Protein AF-A0A537DX62-F1 (afdb_monomer)

Structure (mmCIF, N/CA/C/O backbone):
data_AF-A0A537DX62-F1
#
_entry.id   AF-A0A537DX62-F1
#
loop_
_atom_site.group_PDB
_atom_site.id
_atom_site.type_symbol
_atom_site.label_atom_id
_atom_site.label_alt_id
_atom_site.label_comp_id
_atom_site.label_asym_id
_atom_site.label_entity_id
_atom_site.label_seq_id
_atom_site.pdbx_PDB_ins_code
_atom_site.Cartn_x
_atom_site.Cartn_y
_atom_site.Cartn_z
_atom_site.occupancy
_atom_site.B_iso_or_equiv
_atom_site.auth_seq_id
_atom_site.auth_comp_id
_atom_site.auth_asym_id
_atom_site.auth_atom_id
_atom_site.pdbx_PDB_model_num
ATOM 1 N N . MET A 1 1 ? 19.780 -8.712 25.565 1.00 31.81 1 MET A N 1
ATOM 2 C CA . MET A 1 1 ? 18.522 -9.246 26.127 1.00 31.81 1 MET A CA 1
ATOM 3 C C . MET A 1 1 ? 17.484 -9.242 25.017 1.00 31.81 1 MET A C 1
ATOM 5 O O . MET A 1 1 ? 17.128 -8.169 24.555 1.00 31.81 1 MET A O 1
ATOM 9 N N . LYS A 1 2 ? 17.093 -10.416 24.507 1.00 35.50 2 LYS A N 1
ATOM 10 C CA . LYS A 1 2 ? 15.949 -10.546 23.596 1.00 35.50 2 LYS A CA 1
ATOM 11 C C . LYS A 1 2 ? 14.706 -10.541 24.482 1.00 35.50 2 LYS A C 1
ATOM 13 O O . LYS A 1 2 ? 14.479 -11.521 25.181 1.00 35.50 2 LYS A O 1
ATOM 18 N N . GLY A 1 3 ? 14.001 -9.415 24.538 1.00 30.72 3 GLY A N 1
ATOM 19 C CA . GLY A 1 3 ? 12.690 -9.361 25.176 1.00 30.72 3 GLY A CA 1
ATOM 20 C C . GLY A 1 3 ? 11.732 -10.220 24.362 1.00 30.72 3 GLY A C 1
ATOM 21 O O . GLY A 1 3 ? 11.593 -10.003 23.159 1.00 30.72 3 GLY A O 1
ATOM 22 N N . SER A 1 4 ? 11.156 -11.232 25.001 1.00 34.44 4 SER A N 1
ATOM 23 C CA . SER A 1 4 ? 10.001 -11.962 24.502 1.00 34.44 4 SER A CA 1
ATOM 24 C C . SER A 1 4 ? 8.883 -10.955 24.256 1.00 34.44 4 SER A C 1
ATOM 26 O O . SER A 1 4 ? 8.426 -10.295 25.185 1.00 34.44 4 SER A O 1
ATOM 28 N N . VAL A 1 5 ? 8.497 -10.781 22.994 1.00 44.12 5 VAL A N 1
ATOM 29 C CA . VAL A 1 5 ? 7.237 -10.117 22.673 1.00 44.12 5 VAL A CA 1
ATOM 30 C C . VAL A 1 5 ? 6.170 -11.115 23.092 1.00 44.12 5 VAL A C 1
ATOM 32 O O . VAL A 1 5 ? 6.048 -12.163 22.462 1.00 44.12 5 VAL A O 1
ATOM 35 N N . ASP A 1 6 ? 5.493 -10.846 24.205 1.00 44.38 6 ASP A N 1
ATOM 36 C CA . ASP A 1 6 ? 4.335 -11.630 24.615 1.00 44.38 6 ASP A CA 1
ATOM 37 C C . ASP A 1 6 ? 3.318 -11.568 23.472 1.00 44.38 6 ASP A C 1
ATOM 39 O O . ASP A 1 6 ? 2.805 -10.503 23.121 1.00 44.38 6 ASP A O 1
ATOM 43 N N . GLU A 1 7 ? 3.101 -12.709 22.825 1.00 49.78 7 GLU A N 1
ATOM 44 C CA . GLU A 1 7 ? 2.170 -12.859 21.716 1.00 49.78 7 GLU A CA 1
ATOM 45 C C . GLU A 1 7 ? 0.750 -12.806 22.290 1.00 49.78 7 GLU A C 1
ATOM 47 O O . GLU A 1 7 ? 0.149 -13.814 22.655 1.00 49.78 7 GLU A O 1
ATOM 52 N N . VAL A 1 8 ? 0.232 -11.591 22.472 1.00 60.91 8 VAL A N 1
ATOM 53 C CA . VAL A 1 8 ? -1.146 -11.381 22.916 1.00 60.91 8 VAL A CA 1
ATOM 54 C C . VAL A 1 8 ? -2.073 -11.790 21.773 1.00 60.91 8 VAL A C 1
ATOM 56 O O . VAL A 1 8 ? -2.203 -11.083 20.774 1.00 60.91 8 VAL A O 1
ATOM 59 N N . SER A 1 9 ? -2.715 -12.950 21.911 1.00 79.19 9 SER A N 1
ATOM 60 C CA . SER A 1 9 ? -3.693 -13.444 20.944 1.00 79.19 9 SER A CA 1
ATOM 61 C C . SER A 1 9 ? -5.030 -12.719 21.106 1.00 79.19 9 SER A C 1
ATOM 63 O O . SER A 1 9 ? -5.623 -12.749 22.187 1.00 79.19 9 SER A O 1
ATOM 65 N N . LEU A 1 10 ? -5.533 -12.118 20.029 1.00 86.75 10 LEU A N 1
ATOM 66 C CA . LEU A 1 10 ? -6.871 -11.523 19.994 1.00 86.75 10 LEU A CA 1
ATOM 67 C C . LEU A 1 10 ? -7.954 -12.603 20.109 1.00 86.75 10 LEU A C 1
ATOM 69 O O . LEU A 1 10 ? -7.871 -13.663 19.486 1.00 86.75 10 LEU A O 1
ATOM 73 N N . THR A 1 11 ? -9.010 -12.318 20.866 1.00 91.69 11 THR A N 1
ATOM 74 C CA . THR A 1 11 ? -10.194 -13.178 20.943 1.00 91.69 11 THR A CA 1
ATOM 75 C C . THR A 1 11 ? -10.991 -13.130 19.638 1.00 91.69 11 THR A C 1
ATOM 77 O O . THR A 1 11 ? -10.988 -12.135 18.913 1.00 91.69 11 THR A O 1
ATOM 80 N N . GLU A 1 12 ? -11.792 -14.160 19.354 1.00 90.88 12 GLU A N 1
ATOM 81 C CA . GLU A 1 12 ? -12.666 -14.150 18.170 1.00 90.88 12 GLU A CA 1
ATOM 82 C C . GLU A 1 12 ? -13.635 -12.958 18.133 1.00 90.88 12 GLU A C 1
ATOM 84 O O . GLU A 1 12 ? -14.036 -12.498 17.066 1.00 90.88 12 GLU A O 1
ATOM 89 N N . LYS A 1 13 ? -14.080 -12.474 19.302 1.00 91.19 13 LYS A N 1
ATOM 90 C CA . LYS A 1 13 ? -14.972 -11.308 19.381 1.00 91.19 13 LYS A CA 1
ATOM 91 C C . LYS A 1 13 ? -14.250 -10.036 18.943 1.00 91.19 13 LYS A C 1
ATOM 93 O O . LYS A 1 13 ? -14.855 -9.220 18.255 1.00 91.19 13 LYS A O 1
ATOM 98 N N . GLU A 1 14 ? -12.982 -9.894 19.309 1.00 92.38 14 GLU A N 1
ATOM 99 C CA . GLU A 1 14 ? -12.128 -8.773 18.917 1.00 92.38 14 GLU A CA 1
ATOM 100 C C . GLU A 1 14 ? -11.764 -8.834 17.434 1.00 92.38 14 GLU A C 1
ATOM 102 O O . GLU A 1 14 ? -11.875 -7.827 16.743 1.00 92.38 14 GLU A O 1
ATOM 107 N N . ILE A 1 15 ? -11.434 -10.020 16.915 1.00 93.19 15 ILE A N 1
ATOM 108 C CA . ILE A 1 15 ? -11.186 -10.219 15.480 1.00 93.19 15 ILE A CA 1
ATOM 109 C C . ILE A 1 15 ? -12.434 -9.848 14.670 1.00 93.19 15 ILE A C 1
ATOM 111 O O . ILE A 1 15 ? -12.348 -9.022 13.765 1.00 93.19 15 ILE A O 1
ATOM 115 N N . ARG A 1 16 ? -13.618 -10.352 15.051 1.00 93.12 16 ARG A N 1
ATOM 116 C CA . ARG A 1 16 ? -14.883 -9.977 14.393 1.00 93.12 16 ARG A CA 1
ATOM 117 C C . ARG A 1 16 ? -15.149 -8.474 14.460 1.00 93.12 16 ARG A C 1
ATOM 119 O O . ARG A 1 16 ? -15.634 -7.896 13.493 1.00 93.12 16 ARG A O 1
ATOM 126 N N . PHE A 1 17 ? -14.827 -7.830 15.582 1.00 92.69 17 PHE A N 1
ATOM 127 C CA . PHE A 1 17 ? -14.948 -6.379 15.715 1.00 92.69 17 PHE A CA 1
ATOM 128 C C . PHE A 1 17 ? -14.024 -5.641 14.735 1.00 92.69 17 PHE A C 1
ATOM 130 O O . PHE A 1 17 ? -14.457 -4.696 14.080 1.00 92.69 17 PHE A O 1
ATOM 137 N N . LEU A 1 18 ? -12.780 -6.095 14.576 1.00 94.00 18 LEU A N 1
ATOM 138 C CA . LEU A 1 18 ? -11.828 -5.522 13.623 1.00 94.00 18 LEU A CA 1
ATOM 139 C C . LEU A 1 18 ? -12.241 -5.753 12.165 1.00 94.00 18 LEU A C 1
ATOM 141 O O . LEU A 1 18 ? -12.037 -4.875 11.330 1.00 94.00 18 LEU A O 1
ATOM 145 N N . GLU A 1 19 ? -12.838 -6.900 11.851 1.00 93.38 19 GLU A N 1
ATOM 146 C CA . GLU A 1 19 ? -13.312 -7.231 10.504 1.00 93.38 19 GLU A CA 1
ATOM 147 C C . GLU A 1 19 ? -14.554 -6.431 10.094 1.00 93.38 19 GLU A C 1
ATOM 149 O O . GLU A 1 19 ? -14.683 -6.078 8.920 1.00 93.38 19 GLU A O 1
ATOM 154 N N . GLN A 1 20 ? -15.439 -6.109 11.042 1.00 92.19 20 GLN A N 1
ATOM 155 C CA . GLN A 1 20 ? -16.673 -5.347 10.805 1.00 92.19 20 GLN A CA 1
ATOM 156 C C . GLN A 1 20 ? -16.455 -3.835 10.690 1.00 92.19 20 GLN A C 1
ATOM 158 O O . GLN A 1 20 ? -17.306 -3.139 10.141 1.00 92.19 20 GLN A O 1
ATOM 163 N N . ASN A 1 21 ? -15.338 -3.322 11.206 1.00 92.50 21 ASN A N 1
ATOM 164 C CA . ASN A 1 21 ? -14.995 -1.909 11.114 1.00 92.50 21 ASN A CA 1
ATOM 165 C C . ASN A 1 21 ? -14.042 -1.638 9.941 1.00 92.50 21 ASN A C 1
ATOM 167 O O . ASN A 1 21 ? -13.333 -2.519 9.439 1.00 92.50 21 ASN A O 1
ATOM 171 N N . GLU A 1 22 ? -14.054 -0.385 9.495 1.00 93.50 22 GLU A N 1
ATOM 172 C CA . GLU A 1 22 ? -13.275 0.078 8.340 1.00 93.50 22 GLU A CA 1
ATOM 173 C C . GLU A 1 22 ? -12.521 1.375 8.612 1.00 93.50 22 GLU A C 1
ATOM 175 O O . GLU A 1 22 ? -11.742 1.808 7.770 1.00 93.50 22 GLU A O 1
ATOM 180 N N . LEU A 1 23 ? -12.748 2.008 9.768 1.00 93.38 23 LEU A N 1
ATOM 181 C CA . LEU A 1 23 ? -12.163 3.285 10.160 1.00 93.38 23 LEU A CA 1
ATOM 182 C C . LEU A 1 23 ? -11.419 3.126 11.487 1.00 93.38 23 LEU A C 1
ATOM 184 O O . LEU A 1 23 ? -11.937 2.527 12.426 1.00 93.38 23 LEU A O 1
ATOM 188 N N . CYS A 1 24 ? -10.224 3.698 11.580 1.00 95.00 24 CYS A N 1
ATOM 189 C CA . CYS A 1 24 ? -9.459 3.757 12.820 1.00 95.00 24 CYS A CA 1
ATOM 190 C C . CYS A 1 24 ? -8.797 5.129 13.003 1.00 95.00 24 CYS A C 1
ATOM 192 O O . CYS A 1 24 ? -8.704 5.935 12.069 1.00 95.00 24 CYS A O 1
ATOM 194 N N . ARG A 1 25 ? -8.341 5.420 14.224 1.00 95.81 25 ARG A N 1
ATOM 195 C CA . ARG A 1 25 ? -7.418 6.528 14.506 1.00 95.81 25 ARG A CA 1
ATOM 196 C C . ARG A 1 25 ? -6.004 5.997 14.378 1.00 95.81 25 ARG A C 1
ATOM 198 O O . ARG A 1 25 ? -5.616 5.119 15.141 1.00 95.81 25 ARG A O 1
ATOM 205 N N . PHE A 1 26 ? -5.241 6.533 13.438 1.00 97.69 26 PHE A N 1
ATOM 206 C CA . PHE A 1 26 ? -3.868 6.123 13.202 1.00 97.69 26 PHE A CA 1
ATOM 207 C C . PHE A 1 26 ? -2.902 7.134 13.801 1.00 97.69 26 PHE A C 1
ATOM 209 O O . PHE A 1 26 ? -2.845 8.289 13.370 1.00 97.69 26 PHE A O 1
ATOM 216 N N . ALA A 1 27 ? -2.156 6.686 14.803 1.00 98.12 27 ALA A N 1
ATOM 217 C CA . ALA A 1 27 ? -1.160 7.461 15.513 1.00 98.12 27 ALA A CA 1
ATOM 218 C C . ALA A 1 27 ? 0.244 7.103 15.015 1.00 98.12 27 ALA A C 1
ATOM 220 O O . ALA A 1 27 ? 0.660 5.947 15.027 1.00 98.12 27 ALA A O 1
ATOM 221 N N . THR A 1 28 ? 0.986 8.128 14.617 1.00 98.00 28 THR A N 1
ATOM 222 C CA . THR A 1 28 ? 2.405 8.070 14.244 1.00 98.00 28 THR A CA 1
ATOM 223 C C . THR A 1 28 ? 3.153 9.160 15.002 1.00 98.00 28 THR A C 1
ATOM 225 O O . THR A 1 28 ? 2.535 10.123 15.461 1.00 98.00 28 THR A O 1
ATOM 228 N N . ALA A 1 29 ? 4.474 9.056 15.111 1.00 97.88 29 ALA A N 1
ATOM 229 C CA . ALA A 1 29 ? 5.291 10.109 15.705 1.00 97.88 29 ALA A CA 1
ATOM 230 C C . ALA A 1 29 ? 6.510 10.413 14.835 1.00 97.88 29 ALA A C 1
ATOM 232 O O . ALA A 1 29 ? 7.072 9.511 14.215 1.00 97.88 29 ALA A O 1
ATOM 233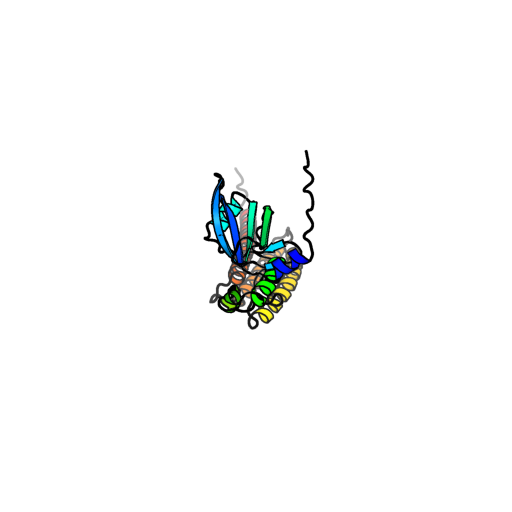 N N . SER A 1 30 ? 6.928 11.677 14.795 1.00 96.31 30 SER A N 1
ATOM 234 C CA . SER A 1 30 ? 8.183 12.056 14.134 1.00 96.31 30 SER A CA 1
ATOM 235 C C . SER A 1 30 ? 9.396 11.491 14.881 1.00 96.31 30 SER A C 1
ATOM 237 O O . SER A 1 30 ? 9.282 11.050 16.028 1.00 96.31 30 SER A O 1
ATOM 239 N N . LYS A 1 31 ? 10.596 11.592 14.294 1.00 95.25 31 LYS A N 1
ATOM 240 C CA . LYS A 1 31 ? 11.850 11.240 14.988 1.00 95.25 31 LYS A CA 1
ATOM 241 C C . LYS A 1 31 ? 12.046 11.971 16.326 1.00 95.25 31 LYS A C 1
ATOM 243 O O . LYS A 1 31 ? 12.724 11.460 17.210 1.00 95.25 31 LYS A O 1
ATOM 248 N N . LYS A 1 32 ? 11.472 13.171 16.476 1.00 95.88 32 LYS A N 1
ATOM 249 C CA . LYS A 1 32 ? 11.540 13.981 17.707 1.00 95.88 32 LYS A CA 1
ATOM 250 C C . LYS A 1 32 ? 10.429 13.648 18.714 1.00 95.88 32 LYS A C 1
ATOM 252 O O . LYS A 1 32 ? 10.324 14.326 19.728 1.00 95.88 32 LYS A O 1
ATOM 257 N N . GLY A 1 33 ? 9.593 12.649 18.429 1.00 93.69 33 GLY A N 1
ATOM 258 C CA . GLY A 1 33 ? 8.466 12.265 19.279 1.00 93.69 33 GLY A CA 1
ATOM 259 C C . GLY A 1 33 ? 7.234 13.159 19.128 1.00 93.69 33 GLY A C 1
ATOM 260 O O . GLY A 1 33 ? 6.340 13.096 19.963 1.00 93.69 33 GLY A O 1
ATOM 261 N N . GLU A 1 34 ? 7.159 13.989 18.083 1.00 96.19 34 GLU A N 1
ATOM 262 C CA . GLU A 1 34 ? 5.978 14.826 17.856 1.00 96.19 34 GLU A CA 1
ATOM 263 C C . GLU A 1 34 ? 4.800 13.952 17.392 1.00 96.19 34 GLU A C 1
ATOM 265 O O . GLU A 1 34 ? 4.926 13.295 16.348 1.00 96.19 34 GLU A O 1
ATOM 270 N N . PRO A 1 35 ? 3.675 13.922 18.129 1.00 96.75 35 PRO A N 1
ATOM 271 C CA . PRO A 1 35 ? 2.556 13.048 17.818 1.00 96.75 35 PRO A CA 1
ATOM 272 C C . PRO A 1 35 ? 1.776 13.547 16.601 1.00 96.75 35 PRO A C 1
ATOM 274 O O . PRO A 1 35 ? 1.594 14.744 16.382 1.00 96.75 35 PRO A O 1
ATOM 277 N N . HIS A 1 36 ? 1.266 12.608 15.814 1.00 97.38 36 HIS A N 1
ATOM 278 C CA . HIS A 1 36 ? 0.415 12.870 14.666 1.00 97.38 36 HIS A CA 1
ATOM 279 C C . HIS A 1 36 ? -0.667 11.794 14.584 1.00 97.38 36 HIS A C 1
ATOM 281 O O . HIS A 1 36 ? -0.361 10.624 14.345 1.00 97.38 36 HIS A O 1
ATOM 287 N N . VAL A 1 37 ? -1.923 12.199 14.782 1.00 97.56 37 VAL A N 1
ATOM 288 C CA . VAL A 1 37 ? -3.086 11.303 14.818 1.00 97.56 37 VAL A CA 1
ATOM 289 C C . VAL A 1 37 ? -4.086 11.737 13.759 1.00 97.56 37 V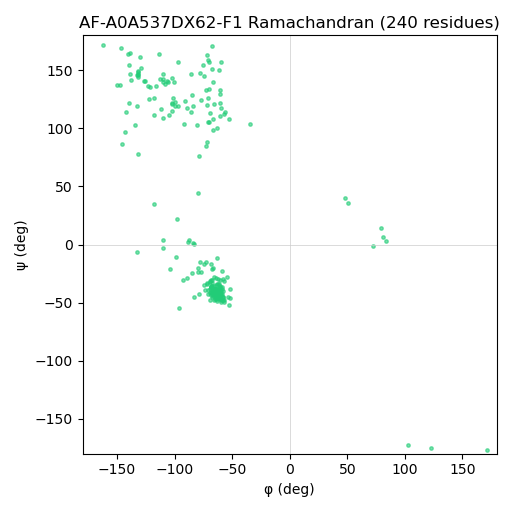AL A C 1
ATOM 291 O O . VAL A 1 37 ? -4.501 12.894 13.739 1.00 97.56 37 VAL A O 1
ATOM 294 N N . VAL A 1 38 ? -4.475 10.815 12.882 1.00 96.38 38 VAL A N 1
ATOM 295 C CA . VAL A 1 38 ? -5.439 11.077 11.804 1.00 96.38 38 VAL A CA 1
ATOM 296 C C . VAL A 1 38 ? -6.421 9.914 11.654 1.00 96.38 38 VAL A C 1
ATOM 298 O O . VAL A 1 38 ? -6.038 8.765 11.887 1.00 96.38 38 VAL A O 1
ATOM 301 N N . PRO A 1 39 ? -7.684 10.166 11.271 1.00 95.50 39 PRO A N 1
ATOM 302 C CA . PRO A 1 39 ? -8.585 9.093 10.878 1.00 95.50 39 PRO A CA 1
ATOM 303 C C . PRO A 1 39 ? -8.133 8.502 9.536 1.00 95.50 39 PRO A C 1
ATOM 305 O O . PRO A 1 39 ? -7.826 9.244 8.602 1.00 95.50 39 PRO A O 1
ATOM 308 N N . VAL A 1 40 ? -8.095 7.176 9.431 1.00 95.56 40 VAL A N 1
ATOM 309 C CA . VAL A 1 40 ? -7.789 6.463 8.181 1.00 95.56 40 VAL A CA 1
ATOM 310 C C . VAL A 1 40 ? -8.686 5.248 8.032 1.00 95.56 40 VAL A C 1
ATOM 312 O O . VAL A 1 40 ? -9.139 4.678 9.029 1.00 95.56 40 VAL A O 1
ATOM 315 N N . SER A 1 41 ? -8.913 4.831 6.788 1.00 95.31 41 SER A N 1
ATOM 316 C CA . SER A 1 41 ? -9.494 3.519 6.541 1.00 95.31 41 SER A CA 1
ATOM 317 C C . SER A 1 41 ? -8.455 2.414 6.691 1.00 95.31 41 SER A C 1
ATOM 319 O O . SER A 1 41 ? -7.282 2.609 6.361 1.00 95.31 41 SER A O 1
ATOM 321 N N . TYR A 1 42 ? -8.896 1.245 7.142 1.00 96.38 42 TYR A N 1
ATOM 322 C CA . TYR A 1 42 ? -8.049 0.065 7.270 1.00 96.38 42 TYR A CA 1
ATOM 323 C C . TYR A 1 42 ? -8.791 -1.208 6.852 1.00 96.38 42 TYR A C 1
ATOM 325 O O . TYR A 1 42 ? -10.021 -1.243 6.776 1.00 96.38 42 TYR A O 1
ATOM 333 N N . VAL A 1 43 ? -8.026 -2.272 6.617 1.00 96.12 43 VAL A N 1
ATOM 334 C CA . VAL A 1 43 ? -8.545 -3.638 6.500 1.00 96.12 43 VAL A CA 1
ATOM 335 C C . VAL A 1 43 ? -7.806 -4.549 7.475 1.00 96.12 43 VAL A C 1
ATOM 337 O O . VAL A 1 43 ? -6.601 -4.408 7.670 1.00 96.12 43 VAL A O 1
ATOM 340 N N . TRP A 1 44 ? -8.531 -5.470 8.105 1.00 95.19 44 TRP A N 1
ATOM 341 C CA . TRP A 1 44 ? -7.950 -6.537 8.916 1.00 95.19 44 TRP A CA 1
ATOM 342 C C . TRP A 1 44 ? -7.718 -7.761 8.030 1.00 95.19 44 TRP A C 1
ATOM 344 O O . TRP A 1 44 ? -8.656 -8.224 7.380 1.00 95.19 44 TRP A O 1
ATOM 354 N N . HIS A 1 45 ? -6.486 -8.264 7.963 1.00 93.94 45 HIS A N 1
ATOM 355 C CA . HIS A 1 45 ? -6.144 -9.439 7.163 1.00 93.94 45 HIS A CA 1
ATOM 356 C C . HIS A 1 45 ? -4.975 -10.200 7.790 1.00 93.94 45 HIS A C 1
ATOM 358 O O . HIS A 1 45 ? -4.019 -9.578 8.238 1.00 93.94 45 HIS A O 1
ATOM 364 N N . GLU A 1 46 ? -5.061 -11.534 7.832 1.00 90.50 46 GLU A N 1
ATOM 365 C CA . GLU A 1 46 ? -3.976 -12.422 8.297 1.00 90.50 46 GLU A CA 1
ATOM 366 C C . GLU A 1 46 ? -3.344 -11.973 9.640 1.00 90.50 46 GLU A C 1
ATOM 368 O O . GLU A 1 46 ? -2.137 -12.029 9.840 1.00 90.50 46 GLU A O 1
ATOM 373 N N . GLY A 1 47 ? -4.180 -11.506 10.580 1.00 90.62 47 GLY A N 1
ATOM 374 C CA . GLY A 1 47 ? -3.753 -11.103 11.927 1.00 90.62 47 GLY A CA 1
ATOM 375 C C . GLY A 1 47 ? -3.154 -9.697 12.038 1.00 90.62 47 GLY A C 1
ATOM 376 O O . GLY A 1 47 ? -2.674 -9.336 13.109 1.00 90.62 47 GLY A O 1
ATOM 377 N N . SER A 1 48 ? -3.184 -8.898 10.967 1.00 93.69 48 SER A N 1
ATOM 378 C CA . SER A 1 48 ? -2.620 -7.546 10.944 1.00 93.69 48 SER A CA 1
ATOM 379 C C . SER A 1 48 ? -3.583 -6.501 10.362 1.00 93.69 48 SER A C 1
ATOM 381 O O . SER A 1 48 ? -4.375 -6.799 9.460 1.00 93.69 48 SER A O 1
ATOM 383 N N . PRO A 1 49 ? -3.513 -5.242 10.835 1.00 95.25 49 PRO A N 1
ATOM 384 C CA . PRO A 1 49 ? -4.201 -4.130 10.204 1.00 95.25 49 PRO A CA 1
ATOM 385 C C . PRO A 1 49 ? -3.354 -3.552 9.063 1.00 95.25 49 PRO A C 1
ATOM 387 O O . PRO A 1 49 ? -2.202 -3.165 9.257 1.00 95.25 49 PRO A O 1
ATOM 390 N N . TYR A 1 50 ? -3.955 -3.410 7.886 1.00 96.44 50 TYR A N 1
ATOM 391 C CA . TYR A 1 50 ? -3.342 -2.754 6.736 1.00 96.44 50 TYR A CA 1
ATOM 392 C C . TYR A 1 50 ? -4.001 -1.402 6.483 1.00 96.44 50 TYR A C 1
ATOM 394 O O . TYR A 1 50 ? -5.224 -1.271 6.547 1.00 96.44 50 TYR A O 1
ATOM 402 N N . ILE A 1 51 ? -3.184 -0.394 6.174 1.00 95.56 51 ILE A N 1
ATOM 403 C CA . ILE A 1 51 ? -3.597 0.990 5.914 1.00 95.56 51 ILE A CA 1
ATOM 404 C C . ILE A 1 51 ? -2.932 1.464 4.627 1.00 95.56 51 ILE A C 1
ATOM 406 O O . ILE A 1 51 ? -1.776 1.144 4.354 1.00 95.56 51 ILE A O 1
ATOM 410 N N . VAL A 1 52 ? -3.655 2.276 3.863 1.00 91.69 52 VAL A N 1
ATOM 411 C CA . VAL A 1 52 ? -3.162 2.874 2.619 1.00 91.69 52 VAL A CA 1
ATOM 412 C C . VAL A 1 52 ? -2.742 4.308 2.879 1.00 91.69 52 VAL A C 1
ATOM 414 O O . VAL A 1 52 ? -3.379 5.048 3.635 1.00 91.69 52 VAL A O 1
ATOM 417 N N . THR A 1 53 ? -1.635 4.712 2.267 1.00 87.94 53 THR A N 1
ATOM 418 C CA . THR A 1 53 ? -1.104 6.056 2.433 1.00 87.94 53 THR A CA 1
ATOM 419 C C . THR A 1 53 ? -0.414 6.557 1.179 1.00 87.94 53 THR A C 1
ATOM 421 O O . THR A 1 53 ? 0.399 5.847 0.597 1.00 87.94 53 THR A O 1
ATOM 424 N N . ASP A 1 54 ? -0.657 7.820 0.830 1.00 83.69 54 ASP A N 1
ATOM 425 C CA . ASP A 1 54 ? 0.058 8.469 -0.267 1.00 83.69 54 ASP A CA 1
ATOM 426 C C . ASP A 1 54 ? 1.484 8.856 0.132 1.00 83.69 54 ASP A C 1
ATOM 428 O O . ASP A 1 54 ? 1.785 9.144 1.304 1.00 83.69 54 ASP A O 1
ATOM 432 N N . TYR A 1 55 ? 2.347 8.948 -0.882 1.00 80.25 55 TYR A N 1
ATOM 433 C CA . TYR A 1 55 ? 3.771 9.246 -0.737 1.00 80.25 55 TYR A CA 1
ATOM 434 C C . TYR A 1 55 ? 4.072 10.605 -0.088 1.00 80.25 55 TYR A C 1
ATOM 436 O O . TYR A 1 55 ? 5.082 10.746 0.599 1.00 80.25 55 TYR A O 1
ATOM 444 N N . GLY A 1 56 ? 3.199 11.600 -0.275 1.00 77.75 56 GLY A N 1
ATOM 445 C CA . GLY A 1 56 ? 3.384 12.963 0.241 1.00 77.75 56 GLY A CA 1
ATOM 446 C C . GLY A 1 56 ? 2.933 13.176 1.689 1.00 77.75 56 GLY A C 1
ATOM 447 O O . GLY A 1 56 ? 2.982 14.294 2.197 1.00 77.75 56 GLY A O 1
ATOM 448 N N . THR A 1 57 ? 2.444 12.139 2.365 1.00 90.19 57 THR A N 1
ATOM 449 C CA . THR A 1 57 ? 1.755 12.313 3.648 1.00 90.19 57 THR A CA 1
ATOM 450 C C . THR A 1 57 ? 2.714 12.348 4.839 1.00 90.19 57 THR A C 1
ATOM 452 O O . THR A 1 57 ? 3.717 11.633 4.899 1.00 90.19 57 THR A O 1
ATOM 455 N N . ARG A 1 58 ? 2.354 13.130 5.866 1.00 92.75 58 ARG A N 1
ATOM 456 C CA . ARG A 1 58 ? 3.114 13.207 7.125 1.00 92.75 58 ARG A CA 1
ATOM 457 C C . ARG A 1 58 ? 3.241 11.851 7.821 1.00 92.75 58 ARG A C 1
ATOM 459 O O . ARG A 1 58 ? 4.298 11.551 8.365 1.00 92.75 58 ARG A O 1
ATOM 466 N N . LYS A 1 59 ? 2.192 11.021 7.762 1.00 93.81 59 LYS A N 1
ATOM 467 C CA . LYS A 1 59 ? 2.199 9.667 8.332 1.00 93.81 59 LYS A CA 1
ATOM 468 C C . LYS A 1 59 ? 3.279 8.782 7.699 1.00 93.81 59 LYS A C 1
ATOM 470 O O . LYS A 1 59 ? 4.028 8.157 8.438 1.00 93.81 59 LYS A O 1
ATOM 475 N N . LEU A 1 60 ? 3.449 8.808 6.371 1.00 94.50 60 LEU A N 1
ATOM 476 C CA . LEU A 1 60 ? 4.523 8.053 5.715 1.00 94.50 60 LEU A CA 1
ATOM 477 C C . LEU A 1 60 ? 5.913 8.594 6.071 1.00 94.50 60 LEU A C 1
ATOM 479 O O . LEU A 1 60 ? 6.824 7.812 6.336 1.00 94.50 60 LEU A O 1
ATOM 483 N N . LYS A 1 61 ? 6.080 9.922 6.113 1.00 95.25 61 LYS A N 1
ATOM 484 C CA . LYS A 1 61 ? 7.342 10.537 6.547 1.00 95.25 61 LYS A CA 1
ATOM 485 C C . LYS A 1 61 ? 7.722 10.086 7.962 1.00 95.25 61 LYS A C 1
ATOM 487 O O . LYS A 1 61 ? 8.851 9.656 8.172 1.00 95.25 61 LYS A O 1
ATOM 492 N N . ASN A 1 62 ? 6.770 10.130 8.894 1.00 97.00 62 ASN A N 1
ATOM 493 C CA . ASN A 1 62 ? 6.965 9.663 10.264 1.00 97.00 62 ASN A CA 1
ATOM 494 C C . ASN A 1 62 ? 7.379 8.186 10.297 1.00 97.00 62 ASN A C 1
ATOM 496 O O . ASN A 1 62 ? 8.375 7.870 10.929 1.00 97.00 62 ASN A O 1
ATOM 500 N N . LEU A 1 63 ? 6.685 7.304 9.565 1.00 96.31 63 LEU A N 1
ATOM 501 C CA . LEU A 1 63 ? 6.990 5.865 9.532 1.00 96.31 63 LEU A CA 1
ATOM 502 C C . LEU A 1 63 ? 8.382 5.541 8.975 1.00 96.31 63 LEU A C 1
ATOM 504 O O . LEU A 1 63 ? 9.022 4.599 9.431 1.00 96.31 63 LEU A O 1
ATOM 508 N N . ARG A 1 64 ? 8.870 6.325 8.005 1.00 95.31 64 ARG A N 1
ATOM 509 C CA . ARG A 1 64 ? 10.231 6.169 7.462 1.00 95.31 64 ARG A CA 1
ATOM 510 C C . ARG A 1 64 ? 11.314 6.544 8.476 1.00 95.31 64 ARG A C 1
ATOM 512 O O . ARG A 1 64 ? 12.408 5.994 8.424 1.00 95.31 64 ARG A O 1
ATOM 519 N N . GLU A 1 65 ? 11.028 7.480 9.378 1.00 96.31 65 GLU A N 1
ATOM 520 C CA . GLU A 1 65 ? 11.967 7.931 10.413 1.00 96.31 65 GLU A CA 1
ATOM 521 C C . GLU A 1 65 ? 11.819 7.162 11.739 1.00 96.31 65 GLU A C 1
ATOM 523 O O . GLU A 1 65 ? 12.793 7.003 12.474 1.00 96.31 65 GLU A O 1
ATOM 528 N N . ASN A 1 66 ? 10.605 6.706 12.049 1.00 96.38 66 ASN A N 1
ATOM 529 C CA . ASN A 1 66 ? 10.214 5.975 13.246 1.00 96.38 66 ASN A CA 1
ATOM 530 C C . ASN A 1 66 ? 9.166 4.906 12.863 1.00 96.38 66 ASN A C 1
ATOM 532 O O . ASN A 1 66 ? 7.976 5.225 12.776 1.00 96.38 66 ASN A O 1
ATOM 536 N N . PRO A 1 67 ? 9.574 3.642 12.641 1.00 96.12 67 PRO A N 1
ATOM 537 C CA . PRO A 1 67 ? 8.708 2.581 12.124 1.00 96.12 67 PRO A CA 1
ATOM 538 C C . PRO A 1 67 ? 7.813 1.965 13.213 1.00 96.12 67 PRO A C 1
ATOM 540 O O . PRO A 1 67 ? 7.681 0.749 13.301 1.00 96.12 67 PRO A O 1
ATOM 543 N N . HIS A 1 68 ? 7.205 2.802 14.053 1.00 97.00 68 HIS A N 1
ATOM 544 C CA . HIS A 1 68 ? 6.233 2.409 15.068 1.00 97.00 68 HIS A CA 1
ATOM 545 C C . HIS A 1 68 ? 4.959 3.226 14.905 1.00 97.00 68 HIS A C 1
ATOM 547 O O . HIS A 1 68 ? 4.998 4.435 14.652 1.00 97.00 68 HIS A O 1
ATOM 553 N N . ALA A 1 69 ? 3.823 2.569 15.092 1.00 97.44 69 ALA A N 1
ATOM 554 C CA . ALA A 1 69 ? 2.529 3.224 15.071 1.00 97.44 69 ALA A CA 1
ATOM 555 C C . ALA A 1 69 ? 1.557 2.559 16.041 1.00 97.44 69 ALA A C 1
ATOM 557 O O . ALA A 1 69 ? 1.810 1.473 16.568 1.00 97.44 69 ALA A O 1
ATOM 558 N N . ALA A 1 70 ? 0.427 3.224 16.248 1.00 97.56 70 ALA A N 1
ATOM 559 C CA . ALA A 1 70 ? -0.721 2.640 16.912 1.00 97.56 70 ALA A CA 1
ATOM 560 C C . ALA A 1 70 ? -1.995 2.909 16.111 1.00 97.56 70 ALA A C 1
ATOM 562 O O . ALA A 1 70 ? -2.141 3.968 15.496 1.00 97.56 70 ALA A O 1
ATOM 563 N N . ILE A 1 71 ? -2.923 1.959 16.140 1.00 96.44 71 ILE A N 1
ATOM 564 C CA . ILE A 1 71 ? -4.289 2.141 15.666 1.00 96.44 71 ILE A CA 1
ATOM 565 C C . ILE A 1 71 ? -5.259 1.994 16.829 1.00 96.44 71 ILE A C 1
ATOM 567 O O . ILE A 1 71 ? -5.141 1.074 17.635 1.00 96.44 71 ILE A O 1
ATOM 571 N N . LEU A 1 72 ? -6.234 2.891 16.894 1.00 95.19 72 LEU A N 1
ATOM 572 C CA . LEU A 1 72 ? -7.391 2.760 17.767 1.00 95.19 72 LEU A CA 1
ATOM 573 C C . LEU A 1 72 ? -8.623 2.540 16.896 1.00 95.19 72 LEU A C 1
ATOM 575 O O . LEU A 1 72 ? -8.980 3.410 16.098 1.00 95.19 72 LEU A O 1
ATOM 579 N N . VAL A 1 73 ? -9.255 1.382 17.042 1.00 94.69 73 VAL A N 1
ATOM 580 C CA . VAL A 1 73 ? -10.554 1.100 16.429 1.00 94.69 73 VAL A CA 1
ATOM 581 C C . VAL A 1 73 ? -11.618 1.367 17.477 1.00 94.69 73 VAL A C 1
ATOM 583 O O . VAL A 1 73 ? -11.612 0.746 18.540 1.00 94.69 73 VAL A O 1
ATOM 586 N N . ASP A 1 74 ? -12.503 2.313 17.184 1.00 90.94 74 ASP A N 1
ATOM 587 C CA . ASP A 1 74 ? -13.603 2.713 18.050 1.00 90.94 74 ASP A CA 1
ATOM 588 C C . ASP A 1 74 ? -14.926 2.719 17.278 1.00 90.94 74 ASP A C 1
ATOM 590 O O . ASP A 1 74 ? -14.975 2.902 16.062 1.00 90.94 74 ASP A O 1
ATOM 594 N N . THR A 1 75 ? -16.015 2.497 18.007 1.00 83.50 75 THR A N 1
ATOM 595 C CA . THR A 1 75 ? -17.373 2.836 17.565 1.00 83.50 75 THR A CA 1
ATOM 596 C C . THR A 1 75 ? -17.852 4.002 18.409 1.00 83.50 75 THR A C 1
ATOM 598 O O . THR A 1 75 ? -17.495 4.043 19.583 1.00 83.50 75 THR A O 1
ATOM 601 N N . ALA A 1 76 ? -18.671 4.903 17.854 1.00 68.50 76 ALA A N 1
ATOM 602 C CA . ALA A 1 76 ? -19.169 6.107 18.531 1.00 68.50 76 ALA A CA 1
ATOM 603 C C . ALA A 1 76 ? -19.424 5.894 20.045 1.00 68.50 76 ALA A C 1
ATOM 605 O O . ALA A 1 76 ? -20.393 5.244 20.434 1.00 68.50 76 ALA A O 1
ATOM 606 N N . GLY A 1 77 ? -18.514 6.408 20.885 1.00 68.50 77 GLY A N 1
ATOM 607 C CA . GLY A 1 77 ? -18.491 6.191 22.337 1.00 68.50 77 GLY A CA 1
ATOM 608 C C . GLY A 1 77 ? -17.178 5.581 22.853 1.00 68.50 77 GLY A C 1
ATOM 609 O O . GLY A 1 77 ? -16.216 5.408 22.114 1.00 68.50 77 GLY A O 1
ATOM 610 N N . THR A 1 78 ? -17.125 5.270 24.152 1.00 71.19 78 THR A N 1
ATOM 611 C CA . THR A 1 78 ? -15.928 4.740 24.848 1.00 71.19 78 THR A CA 1
ATOM 612 C C . THR A 1 78 ? -16.060 3.274 25.275 1.00 71.19 78 THR A C 1
ATOM 614 O O . THR A 1 78 ? -15.180 2.737 25.937 1.00 71.19 78 THR A O 1
ATOM 617 N N . GLN A 1 79 ? -17.166 2.611 24.925 1.00 72.44 79 GLN A N 1
ATOM 618 C CA . GLN A 1 79 ? -17.510 1.286 25.458 1.00 72.44 79 GLN A CA 1
ATOM 619 C C . GLN A 1 79 ? -16.862 0.117 24.704 1.00 72.44 79 GLN A C 1
ATOM 621 O O . GLN A 1 79 ? -16.713 -0.964 25.268 1.00 72.44 79 GLN A O 1
ATOM 626 N N . LYS A 1 80 ? -16.506 0.308 23.429 1.00 80.69 80 LYS A N 1
ATOM 627 C CA . LYS A 1 80 ? -15.857 -0.703 22.586 1.00 80.69 80 LYS A CA 1
ATOM 628 C C . LYS A 1 80 ? -14.701 -0.055 21.847 1.00 80.69 80 LYS A C 1
ATOM 630 O O . LYS A 1 80 ? -14.915 0.691 20.892 1.00 80.69 80 LYS A O 1
ATOM 635 N N . LEU A 1 81 ? -13.498 -0.326 22.333 1.00 89.06 81 LEU A N 1
ATOM 636 C CA . LEU A 1 81 ? -12.262 0.190 21.774 1.00 89.06 81 LEU A CA 1
ATOM 637 C C . LEU A 1 81 ? -11.211 -0.910 21.746 1.00 89.06 81 LEU A C 1
ATOM 639 O O . LEU A 1 81 ? -11.129 -1.716 22.672 1.00 89.06 81 LEU A O 1
ATOM 643 N N . LEU A 1 82 ? -10.421 -0.929 20.679 1.00 92.94 82 LEU A N 1
ATOM 644 C CA . LEU A 1 82 ? -9.293 -1.835 20.546 1.00 92.94 82 LEU A CA 1
ATOM 645 C C . LEU A 1 82 ? -8.073 -1.050 20.079 1.00 92.94 82 LEU A C 1
ATOM 647 O O . LEU A 1 82 ? -8.097 -0.418 19.021 1.00 92.94 82 LEU A O 1
ATOM 651 N N . LEU A 1 83 ? -7.031 -1.062 20.908 1.00 93.69 83 LEU A N 1
ATOM 652 C CA . LEU A 1 83 ? -5.754 -0.415 20.638 1.00 93.69 83 LEU A CA 1
ATOM 653 C C . LEU A 1 83 ? -4.744 -1.480 20.215 1.00 93.69 83 LEU A C 1
ATOM 655 O O . LEU A 1 83 ? -4.463 -2.400 20.978 1.00 93.69 83 LEU A O 1
ATOM 659 N N . ILE A 1 84 ? -4.174 -1.323 19.024 1.00 94.06 84 ILE A N 1
ATOM 660 C CA . ILE A 1 84 ? -3.062 -2.145 18.538 1.00 94.06 84 ILE A CA 1
ATOM 661 C C . ILE A 1 84 ? -1.878 -1.217 18.323 1.00 94.06 84 ILE A C 1
ATOM 663 O O . ILE A 1 84 ? -2.005 -0.216 17.620 1.00 94.06 84 ILE A O 1
ATOM 667 N N . SER A 1 85 ? -0.730 -1.529 18.913 1.00 95.12 85 SER A N 1
ATOM 668 C CA . SER A 1 85 ? 0.510 -0.782 18.712 1.00 95.12 85 SER A CA 1
ATOM 669 C C . SER A 1 85 ? 1.657 -1.732 18.412 1.00 95.12 85 SER A C 1
ATOM 671 O O . SER A 1 85 ? 1.691 -2.863 18.895 1.00 95.12 85 SER A O 1
ATOM 673 N N . GLY A 1 86 ? 2.592 -1.289 17.577 1.00 94.62 86 GLY A N 1
ATOM 674 C CA . GLY A 1 86 ? 3.688 -2.151 17.168 1.00 94.62 86 GLY A CA 1
ATOM 675 C C . GLY A 1 86 ? 4.555 -1.581 16.051 1.00 94.62 86 GLY A C 1
ATOM 676 O O . GLY A 1 86 ? 4.366 -0.433 15.626 1.00 94.62 86 GLY A O 1
ATOM 677 N N . PRO A 1 87 ? 5.533 -2.381 15.597 1.00 96.00 87 PRO A N 1
ATOM 678 C CA . PRO A 1 87 ? 6.352 -2.046 14.447 1.00 96.00 87 PRO A CA 1
ATOM 679 C C . PRO A 1 87 ? 5.519 -2.055 13.160 1.00 96.00 87 PRO A C 1
ATOM 681 O O . PRO A 1 87 ? 4.548 -2.800 13.032 1.00 96.00 87 PRO A O 1
ATOM 684 N N . VAL A 1 88 ? 5.924 -1.244 12.186 1.00 96.50 88 VAL A N 1
ATOM 685 C CA . VAL A 1 88 ? 5.246 -1.114 10.891 1.00 96.50 88 VAL A CA 1
ATOM 686 C C . VAL A 1 88 ? 6.199 -1.459 9.757 1.00 96.50 88 VAL A C 1
ATOM 688 O O . VAL A 1 88 ? 7.330 -0.977 9.714 1.00 96.50 88 VAL A O 1
ATOM 691 N N . SER A 1 89 ? 5.705 -2.243 8.800 1.00 95.38 89 SER A N 1
ATOM 692 C CA . SER A 1 89 ? 6.382 -2.504 7.528 1.00 95.38 89 SER A CA 1
ATOM 693 C C . SER A 1 89 ? 5.696 -1.741 6.398 1.00 95.38 89 SER A C 1
ATOM 695 O O . SER A 1 89 ? 4.471 -1.649 6.354 1.00 95.38 89 SER A O 1
ATOM 697 N N . ILE A 1 90 ? 6.487 -1.181 5.481 1.00 94.31 90 ILE A N 1
ATOM 698 C CA . ILE A 1 90 ? 5.978 -0.438 4.323 1.00 94.31 90 ILE A CA 1
ATOM 699 C C . ILE A 1 90 ? 6.020 -1.359 3.103 1.00 94.31 90 ILE A C 1
ATOM 701 O O . ILE A 1 90 ? 7.084 -1.848 2.728 1.00 94.31 90 ILE A O 1
ATOM 705 N N . ILE A 1 91 ? 4.864 -1.561 2.472 1.00 89.75 91 ILE A N 1
ATOM 706 C CA . ILE A 1 91 ? 4.711 -2.388 1.273 1.00 89.75 91 ILE A CA 1
ATOM 707 C C . ILE A 1 91 ? 4.402 -1.467 0.092 1.00 89.75 91 ILE A C 1
ATOM 709 O O . ILE A 1 91 ? 3.314 -0.906 0.003 1.00 89.75 91 ILE A O 1
ATOM 713 N N . GLU A 1 92 ? 5.361 -1.309 -0.820 1.00 82.25 92 GLU A N 1
ATOM 714 C CA . GLU A 1 92 ? 5.219 -0.413 -1.983 1.00 82.25 92 GLU A CA 1
ATOM 715 C C . GLU A 1 92 ? 4.956 -1.173 -3.295 1.00 82.25 92 GLU A C 1
ATOM 717 O O . GLU A 1 92 ? 4.474 -0.590 -4.260 1.00 82.25 92 GLU A O 1
ATOM 722 N N . LYS A 1 93 ? 5.298 -2.466 -3.362 1.00 77.19 93 LYS A N 1
ATOM 723 C CA . LYS A 1 93 ? 5.197 -3.292 -4.576 1.00 77.19 93 LYS A CA 1
ATOM 724 C C . LYS A 1 93 ? 5.234 -4.786 -4.251 1.00 77.19 93 LYS A C 1
ATOM 726 O O . LYS A 1 93 ? 5.560 -5.173 -3.134 1.00 77.19 93 LYS A O 1
ATOM 731 N N . GLY A 1 94 ? 4.980 -5.620 -5.258 1.00 75.94 94 GLY A N 1
ATOM 732 C CA . GLY A 1 94 ? 5.094 -7.080 -5.167 1.00 75.94 94 GLY A CA 1
ATOM 733 C C . GLY A 1 94 ? 3.752 -7.795 -5.025 1.00 75.94 94 GLY A C 1
ATOM 734 O O . GLY A 1 94 ? 2.692 -7.194 -5.178 1.00 75.94 94 GLY A O 1
ATOM 735 N N . GLU A 1 95 ? 3.797 -9.102 -4.777 1.00 79.00 95 GLU A N 1
ATOM 736 C CA . GLU A 1 95 ? 2.601 -9.951 -4.711 1.00 79.00 95 GLU A CA 1
ATOM 737 C C . GLU A 1 95 ? 1.682 -9.592 -3.538 1.00 79.00 95 GLU A C 1
ATOM 739 O O . GLU A 1 95 ? 0.473 -9.463 -3.733 1.00 79.00 95 GLU A O 1
ATOM 744 N N . GLU A 1 96 ? 2.253 -9.344 -2.357 1.00 84.50 96 GLU A N 1
ATOM 745 C CA . GLU A 1 96 ? 1.499 -8.945 -1.163 1.00 84.50 96 GLU A CA 1
ATOM 746 C C . GLU A 1 96 ? 0.718 -7.646 -1.404 1.00 84.50 96 GLU A C 1
ATOM 748 O O . GLU A 1 96 ? -0.486 -7.593 -1.156 1.00 84.50 96 GLU A O 1
ATOM 753 N N . TYR A 1 97 ? 1.357 -6.641 -2.017 1.00 83.88 97 TYR A N 1
ATOM 754 C CA . TYR A 1 97 ? 0.696 -5.399 -2.427 1.00 83.88 97 TYR A CA 1
ATOM 755 C C . TYR A 1 97 ? -0.540 -5.666 -3.301 1.00 83.88 97 TYR A C 1
ATOM 757 O O . TYR A 1 97 ? -1.605 -5.089 -3.080 1.00 83.88 97 TYR A O 1
ATOM 765 N N . ARG A 1 98 ? -0.427 -6.571 -4.286 1.00 78.50 98 ARG A N 1
ATOM 766 C CA . ARG A 1 98 ? -1.544 -6.917 -5.185 1.00 78.50 98 ARG A CA 1
ATOM 767 C C . ARG A 1 98 ? -2.673 -7.624 -4.442 1.00 78.50 98 ARG A C 1
ATOM 769 O O . ARG A 1 98 ? -3.843 -7.365 -4.718 1.00 78.50 98 ARG A O 1
ATOM 776 N N . LYS A 1 99 ? -2.331 -8.534 -3.529 1.00 86.56 99 LYS A N 1
ATOM 777 C CA . LYS A 1 99 ? -3.305 -9.274 -2.719 1.00 86.56 99 LYS A CA 1
ATOM 778 C C . LYS A 1 99 ? -4.096 -8.304 -1.839 1.00 86.56 99 LYS A C 1
ATOM 780 O O . LYS A 1 99 ? -5.325 -8.328 -1.858 1.00 86.56 99 LYS A O 1
ATOM 785 N N . LEU A 1 100 ? -3.395 -7.384 -1.178 1.00 90.69 100 LEU A N 1
ATOM 786 C CA . LEU A 1 100 ? -3.996 -6.329 -0.367 1.00 90.69 100 LEU A CA 1
ATOM 787 C C . LEU A 1 100 ? -4.878 -5.406 -1.204 1.00 90.69 100 LEU A C 1
ATOM 789 O O . LEU A 1 100 ? -6.019 -5.180 -0.819 1.00 90.69 100 LEU A O 1
ATOM 793 N N . TYR A 1 101 ? -4.425 -4.948 -2.375 1.00 86.88 101 TYR A N 1
ATOM 794 C CA . TYR A 1 101 ? -5.251 -4.117 -3.259 1.00 86.88 101 TYR A CA 1
ATOM 795 C C . TYR A 1 101 ? -6.623 -4.742 -3.540 1.00 86.88 101 TYR A C 1
ATOM 797 O O . TYR A 1 101 ? -7.641 -4.066 -3.420 1.00 86.88 101 TYR A O 1
ATOM 805 N N . LYS A 1 102 ? -6.671 -6.043 -3.854 1.00 86.75 102 LYS A N 1
ATOM 806 C CA . LYS A 1 102 ? -7.939 -6.748 -4.103 1.00 86.75 102 LYS A CA 1
ATOM 807 C C . LYS A 1 102 ? -8.864 -6.715 -2.885 1.00 86.75 102 LYS A C 1
ATOM 809 O O . LYS A 1 102 ? -10.064 -6.510 -3.045 1.00 86.75 102 LYS A O 1
ATOM 814 N N . ILE A 1 103 ? -8.312 -6.875 -1.682 1.00 92.19 103 ILE A N 1
ATOM 815 C CA . ILE A 1 103 ? -9.063 -6.802 -0.420 1.00 92.19 103 ILE A CA 1
ATOM 816 C C . ILE A 1 103 ? -9.593 -5.381 -0.201 1.00 92.19 103 ILE A C 1
ATOM 818 O O . ILE A 1 103 ? -10.780 -5.206 0.069 1.00 92.19 103 ILE A O 1
ATOM 822 N N . PHE A 1 104 ? -8.742 -4.367 -0.375 1.00 92.12 104 PHE A N 1
ATOM 823 C CA . PHE A 1 104 ? -9.115 -2.957 -0.258 1.00 92.12 104 PHE A CA 1
ATOM 824 C C . PHE A 1 104 ? -10.211 -2.568 -1.253 1.00 92.12 104 PHE A C 1
ATOM 826 O O . PHE A 1 104 ? -11.205 -1.970 -0.855 1.00 92.12 104 PHE A O 1
ATOM 833 N N . HIS A 1 105 ? -10.065 -2.950 -2.521 1.00 87.8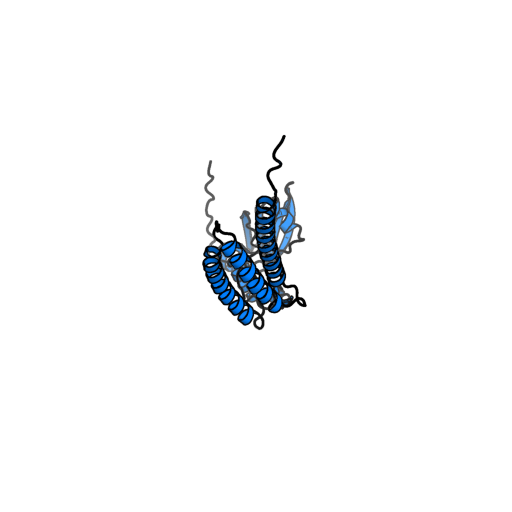1 105 HIS A N 1
ATOM 834 C CA . HIS A 1 105 ? -11.048 -2.688 -3.567 1.00 87.81 105 HIS A CA 1
ATOM 835 C C . HIS A 1 105 ? -12.377 -3.409 -3.304 1.00 87.81 105 HIS A C 1
ATOM 837 O O . HIS A 1 105 ? -13.442 -2.855 -3.559 1.00 87.81 105 HIS A O 1
ATOM 843 N N . ALA A 1 106 ? -12.349 -4.641 -2.789 1.00 89.88 106 ALA A N 1
ATOM 844 C CA . ALA A 1 106 ? -13.569 -5.367 -2.445 1.00 89.88 106 ALA A CA 1
ATOM 845 C C . ALA A 1 106 ? -14.306 -4.721 -1.260 1.00 89.88 106 ALA A C 1
ATOM 847 O O . ALA A 1 106 ? -15.526 -4.546 -1.318 1.00 89.88 106 ALA A O 1
ATOM 848 N N . LYS A 1 107 ? -13.560 -4.351 -0.211 1.00 91.06 107 LYS A N 1
ATOM 849 C CA . LYS A 1 107 ? -14.110 -3.891 1.067 1.00 91.06 107 LYS A CA 1
ATOM 850 C C . LYS A 1 107 ? -14.488 -2.404 1.065 1.00 91.06 107 LYS A C 1
ATOM 852 O O . LYS A 1 107 ? -15.584 -2.070 1.484 1.00 91.06 107 LYS A O 1
ATOM 857 N N . LEU A 1 108 ? -13.642 -1.515 0.540 1.00 90.69 108 LEU A N 1
ATOM 858 C CA . LEU A 1 108 ? -13.805 -0.067 0.708 1.00 90.69 108 LEU A CA 1
ATOM 859 C C . LEU A 1 108 ? -14.377 0.625 -0.535 1.00 90.69 108 LEU A C 1
ATOM 861 O O . LEU A 1 108 ? -13.754 0.663 -1.596 1.00 90.69 108 LEU A O 1
ATOM 865 N N . ASP A 1 109 ? -15.522 1.289 -0.382 1.00 88.94 109 ASP A N 1
ATOM 866 C CA . ASP A 1 109 ? -16.207 1.959 -1.497 1.00 88.94 109 ASP A CA 1
ATOM 867 C C . ASP A 1 109 ? -15.441 3.148 -2.086 1.00 88.94 109 ASP A C 1
ATOM 869 O O . ASP A 1 109 ? -15.584 3.459 -3.269 1.00 88.94 109 ASP A O 1
ATOM 873 N N . TRP A 1 110 ? -14.610 3.835 -1.298 1.00 84.00 110 TRP A N 1
ATOM 874 C CA . TRP A 1 110 ? -13.779 4.911 -1.844 1.00 84.00 110 TRP A CA 1
ATOM 875 C C . TRP A 1 110 ? -12.704 4.377 -2.795 1.00 84.00 110 TRP A C 1
ATOM 877 O O . TRP A 1 110 ? -12.439 5.034 -3.792 1.00 84.00 110 TRP A O 1
ATOM 887 N N . VAL A 1 111 ? -12.169 3.173 -2.559 1.00 85.12 111 VAL A N 1
ATOM 888 C CA . VAL A 1 111 ? -11.183 2.540 -3.452 1.00 85.12 111 VAL A CA 1
ATOM 889 C C . VAL A 1 111 ? -11.838 2.134 -4.771 1.00 85.12 111 VAL A C 1
ATOM 891 O O . VAL A 1 111 ? -11.209 2.191 -5.817 1.00 85.12 111 VAL A O 1
ATOM 894 N N . LYS A 1 112 ? -13.123 1.763 -4.755 1.00 80.62 112 LYS A N 1
ATOM 895 C CA . LYS A 1 112 ? -13.885 1.498 -5.988 1.00 80.62 112 LYS A CA 1
ATOM 896 C C . LYS A 1 112 ? -14.115 2.777 -6.799 1.00 80.62 112 LYS A C 1
ATOM 898 O O . LYS A 1 112 ? -14.113 2.736 -8.024 1.00 80.62 112 LYS A O 1
ATOM 903 N N . ARG A 1 113 ? -14.346 3.906 -6.113 1.00 79.50 113 ARG A N 1
ATOM 904 C CA . ARG A 1 113 ? -14.553 5.225 -6.740 1.00 79.50 113 ARG A CA 1
ATOM 905 C C . ARG A 1 113 ? -13.258 5.839 -7.265 1.00 79.50 113 ARG A C 1
ATOM 907 O O . ARG A 1 113 ? -13.300 6.511 -8.289 1.00 79.50 113 ARG A O 1
ATOM 914 N N . ASP A 1 114 ? -12.151 5.603 -6.572 1.00 75.00 114 ASP A N 1
ATOM 915 C CA . ASP A 1 114 ? -10.811 6.062 -6.932 1.00 75.00 114 ASP A CA 1
ATOM 916 C C . ASP A 1 114 ? -9.815 4.889 -6.844 1.00 75.00 114 ASP A C 1
ATOM 918 O O . ASP A 1 114 ? -9.118 4.719 -5.835 1.00 75.00 114 ASP A O 1
ATOM 922 N N . PRO A 1 115 ? -9.809 4.000 -7.859 1.00 73.38 115 PRO A N 1
ATOM 923 C CA . PRO A 1 115 ? -8.919 2.847 -7.895 1.00 73.38 115 PRO A CA 1
ATOM 924 C C . PRO A 1 115 ? -7.461 3.284 -7.904 1.00 73.38 115 PRO A C 1
ATOM 926 O O . PRO A 1 115 ? -7.118 4.324 -8.465 1.00 73.38 115 PRO A O 1
ATOM 929 N N . TRP A 1 116 ? -6.574 2.456 -7.349 1.00 73.12 116 TRP A N 1
ATOM 930 C CA . TRP A 1 116 ? -5.138 2.713 -7.454 1.00 73.12 116 TRP A CA 1
ATOM 931 C C . TRP A 1 116 ? -4.742 2.569 -8.915 1.00 73.12 116 TRP A C 1
ATOM 933 O O . TRP A 1 116 ? -4.600 1.463 -9.439 1.00 73.12 116 TRP A O 1
ATOM 943 N N . THR A 1 117 ? -4.643 3.712 -9.583 1.00 62.97 117 THR A N 1
ATOM 944 C CA . THR A 1 117 ? -4.333 3.771 -10.998 1.00 62.97 117 THR A CA 1
ATOM 945 C C . THR A 1 117 ? -2.880 3.391 -11.195 1.00 62.97 117 THR A C 1
ATOM 947 O O . THR A 1 117 ? -1.968 3.948 -10.586 1.00 62.97 117 THR A O 1
ATOM 950 N N . ASP A 1 118 ? -2.678 2.406 -12.057 1.00 64.62 118 ASP A N 1
ATOM 951 C CA . ASP A 1 118 ? -1.377 2.138 -12.639 1.00 64.62 118 ASP A CA 1
ATOM 952 C C . ASP A 1 118 ? -1.446 2.438 -14.134 1.00 64.62 118 ASP A C 1
ATOM 954 O O . ASP A 1 118 ? -2.528 2.552 -14.718 1.00 64.62 118 ASP A O 1
ATOM 958 N N . PHE A 1 119 ? -0.293 2.563 -14.767 1.00 65.25 119 PHE A N 1
ATOM 959 C CA . PHE A 1 119 ? -0.199 2.831 -16.190 1.00 65.25 119 PHE A CA 1
ATOM 960 C C . PHE A 1 119 ? 0.396 1.625 -16.899 1.00 65.25 119 PHE A C 1
ATOM 962 O O . PHE A 1 119 ? 1.315 0.959 -16.417 1.00 65.25 119 PHE A O 1
ATOM 969 N N . CYS A 1 120 ? -0.108 1.351 -18.098 1.00 72.00 120 CYS A N 1
ATOM 970 C CA . CYS A 1 120 ? 0.526 0.396 -18.982 1.00 72.00 120 CYS A CA 1
ATOM 971 C C . CYS A 1 120 ? 1.945 0.877 -19.289 1.00 72.00 120 CYS A C 1
ATOM 973 O O . CYS A 1 120 ? 2.144 1.902 -19.935 1.00 72.00 120 CYS A O 1
ATOM 975 N N . SER A 1 121 ? 2.937 0.087 -18.893 1.00 73.25 121 SER A N 1
ATOM 976 C CA . SER A 1 121 ? 4.360 0.343 -19.113 1.00 73.25 121 SER A CA 1
ATOM 977 C C . SER A 1 121 ? 4.746 0.361 -20.599 1.00 73.25 121 SER A C 1
ATOM 979 O O . SER A 1 121 ? 5.854 0.772 -20.932 1.00 73.25 121 SER A O 1
ATOM 981 N N . ARG A 1 122 ? 3.853 -0.085 -21.501 1.00 75.94 122 ARG A N 1
ATOM 982 C CA . ARG A 1 122 ? 4.039 -0.021 -22.962 1.00 75.94 122 ARG A CA 1
ATOM 983 C C . ARG A 1 122 ? 3.365 1.192 -23.599 1.00 75.94 122 ARG A C 1
ATOM 985 O O . ARG A 1 122 ? 4.019 1.910 -24.342 1.00 75.94 122 ARG A O 1
ATOM 992 N N . CYS A 1 123 ? 2.066 1.383 -23.369 1.00 76.12 123 CYS A N 1
ATOM 993 C CA . CYS A 1 123 ? 1.270 2.386 -24.089 1.00 76.12 123 CYS A CA 1
ATOM 994 C C . CYS A 1 123 ? 0.831 3.583 -23.234 1.00 76.12 123 CYS A C 1
ATOM 996 O O . CYS A 1 123 ? 0.164 4.474 -23.746 1.00 76.12 123 CYS A O 1
ATOM 998 N N . GLY A 1 124 ? 1.145 3.601 -21.935 1.00 66.06 124 GLY A N 1
ATOM 999 C CA . GLY A 1 124 ? 0.776 4.680 -21.013 1.00 66.06 124 GLY A CA 1
ATOM 1000 C C . GLY A 1 124 ? -0.710 4.739 -20.643 1.00 66.06 124 GLY A C 1
ATOM 1001 O O . GLY A 1 124 ? -1.101 5.587 -19.850 1.00 66.06 124 GLY A O 1
ATOM 1002 N N . LYS A 1 125 ? -1.548 3.844 -21.182 1.00 72.44 125 LYS A N 1
ATOM 1003 C CA . LYS A 1 125 ? -2.980 3.767 -20.859 1.00 72.44 125 LYS A CA 1
ATOM 1004 C C . LYS A 1 125 ? -3.177 3.477 -19.371 1.00 72.44 125 LYS A C 1
ATOM 1006 O O . LYS A 1 125 ? -2.552 2.554 -18.848 1.00 72.44 125 LYS A O 1
ATOM 1011 N N . THR A 1 126 ? -4.069 4.218 -18.721 1.00 66.62 126 THR A N 1
ATOM 1012 C CA . THR A 1 126 ? -4.489 3.943 -17.343 1.00 66.62 126 THR A CA 1
ATOM 1013 C C . THR A 1 126 ? -5.131 2.561 -17.258 1.00 66.62 126 THR A C 1
ATOM 1015 O O . THR A 1 126 ? -6.032 2.233 -18.033 1.00 66.62 126 THR A O 1
ATOM 1018 N N . ILE A 1 127 ? -4.667 1.752 -16.313 1.00 70.56 127 ILE A N 1
ATOM 1019 C CA . ILE A 1 127 ? -5.181 0.420 -16.023 1.00 70.56 127 ILE A CA 1
ATOM 1020 C C . ILE A 1 127 ? -5.993 0.530 -14.732 1.00 70.56 127 ILE A C 1
ATOM 1022 O O . ILE A 1 127 ? -5.445 0.782 -13.661 1.00 70.56 127 ILE A O 1
ATOM 1026 N N . SER A 1 128 ? -7.311 0.373 -14.844 1.00 54.91 128 SER A N 1
ATOM 1027 C CA . SER A 1 128 ? -8.247 0.444 -13.714 1.00 54.91 128 SER A CA 1
ATOM 1028 C C . SER A 1 128 ? -8.292 -0.846 -12.888 1.00 54.91 128 SER A C 1
ATOM 1030 O O . SER A 1 128 ? -8.645 -0.819 -11.710 1.00 54.91 128 SER A O 1
ATOM 1032 N N . LEU A 1 129 ? -7.913 -1.977 -13.490 1.00 59.41 129 LEU A N 1
ATOM 1033 C CA . LEU A 1 129 ? -7.881 -3.285 -12.847 1.00 59.41 129 LEU A CA 1
ATOM 1034 C C . LEU A 1 129 ? -6.448 -3.821 -12.820 1.00 59.41 129 LEU A C 1
ATOM 1036 O O . LEU A 1 129 ? -5.878 -4.173 -13.850 1.00 59.41 129 LEU A O 1
ATOM 1040 N N . ILE A 1 130 ? -5.865 -3.905 -11.625 1.00 59.19 130 ILE A N 1
ATOM 1041 C CA . ILE A 1 130 ? -4.558 -4.534 -11.424 1.00 59.19 130 ILE A CA 1
ATOM 1042 C C . ILE A 1 130 ? -4.730 -6.053 -11.579 1.00 59.19 130 ILE A C 1
ATOM 1044 O O . ILE A 1 130 ? -4.986 -6.756 -10.599 1.00 59.19 130 ILE A O 1
ATOM 1048 N N . ASP A 1 131 ? -4.618 -6.561 -12.808 1.00 61.09 131 ASP A N 1
ATOM 1049 C CA . ASP A 1 131 ? -4.585 -7.997 -13.087 1.00 61.09 131 ASP A CA 1
ATOM 1050 C C . ASP A 1 131 ? -3.141 -8.529 -12.957 1.00 61.09 131 ASP A C 1
ATOM 1052 O O . ASP A 1 131 ? -2.275 -8.162 -13.758 1.00 61.09 131 ASP A O 1
ATOM 1056 N N . PRO A 1 132 ? -2.846 -9.408 -11.975 1.00 58.62 132 PRO A N 1
ATOM 1057 C CA . PRO A 1 132 ? -1.529 -10.029 -11.837 1.00 58.62 132 PRO A CA 1
ATOM 1058 C C . PRO A 1 132 ? -1.083 -10.833 -13.067 1.00 58.62 132 PRO A C 1
ATOM 1060 O O . PRO A 1 132 ? 0.117 -11.042 -13.241 1.00 58.62 132 PRO A O 1
ATOM 1063 N N . LEU A 1 133 ? -2.016 -11.295 -13.907 1.00 66.19 133 LEU A N 1
ATOM 1064 C CA . LEU A 1 133 ? -1.710 -12.024 -15.136 1.00 66.19 133 LEU A CA 1
ATOM 1065 C C . LEU A 1 133 ? -1.174 -11.116 -16.243 1.00 66.19 133 LEU A C 1
ATOM 1067 O O . LEU A 1 133 ? -0.551 -11.628 -17.167 1.00 66.19 133 LEU A O 1
ATOM 1071 N N . LEU A 1 134 ? -1.359 -9.797 -16.139 1.00 69.75 134 LEU A N 1
ATOM 1072 C CA . LEU A 1 134 ? -0.895 -8.817 -17.124 1.00 69.75 134 LEU A CA 1
ATOM 1073 C C . LEU A 1 134 ? 0.433 -8.151 -16.724 1.00 69.75 134 LEU A C 1
ATOM 1075 O O . LEU A 1 134 ? 0.780 -7.066 -17.200 1.00 69.75 134 LEU A O 1
ATOM 1079 N N . GLU A 1 135 ? 1.197 -8.808 -15.849 1.00 70.69 135 GLU A N 1
ATOM 1080 C CA . GLU A 1 135 ? 2.504 -8.345 -15.393 1.00 70.69 135 GLU A CA 1
ATOM 1081 C C . GLU A 1 135 ? 3.647 -9.215 -15.939 1.00 70.69 135 GLU A C 1
ATOM 1083 O O . GLU A 1 135 ? 3.565 -10.445 -15.989 1.00 70.69 135 GLU A O 1
ATOM 1088 N N . LEU A 1 13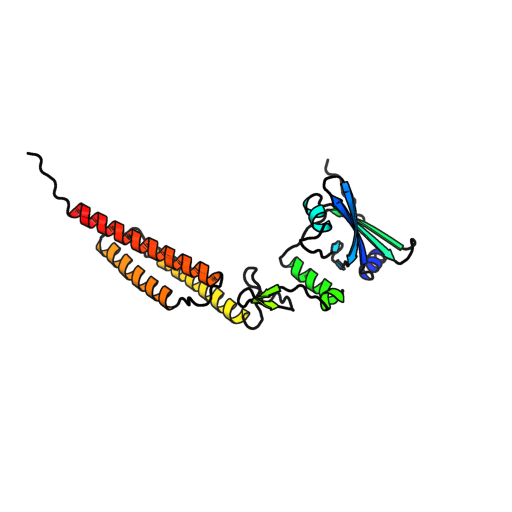6 ? 4.747 -8.573 -16.337 1.00 74.38 136 LEU A N 1
ATOM 1089 C CA . LEU A 1 136 ? 5.969 -9.224 -16.813 1.00 74.38 136 LEU A CA 1
ATOM 1090 C C . LEU A 1 136 ? 7.197 -8.497 -16.253 1.00 74.38 136 LEU A C 1
ATOM 1092 O O . LEU A 1 136 ? 7.382 -7.305 -16.480 1.00 74.38 136 LEU A O 1
ATOM 1096 N N . LYS A 1 137 ? 8.050 -9.224 -15.514 1.00 71.44 137 LYS A N 1
ATOM 1097 C CA . LYS A 1 137 ? 9.283 -8.707 -14.877 1.00 71.44 137 LYS A CA 1
ATOM 1098 C C . LYS A 1 137 ? 9.085 -7.430 -14.034 1.00 71.44 137 LYS A C 1
ATOM 1100 O O . LYS A 1 137 ? 9.965 -6.574 -14.003 1.00 71.44 137 LYS A O 1
ATOM 1105 N N . GLY A 1 138 ? 7.954 -7.300 -13.342 1.00 62.84 138 GLY A N 1
ATOM 1106 C CA . GLY A 1 138 ? 7.669 -6.128 -12.507 1.00 62.84 138 GLY A CA 1
ATOM 1107 C C . GLY A 1 138 ? 7.100 -4.922 -13.260 1.00 62.84 138 GLY A C 1
ATOM 1108 O O . GLY A 1 138 ? 6.903 -3.882 -12.641 1.00 62.84 138 GLY A O 1
ATOM 1109 N N . LEU A 1 139 ? 6.846 -5.043 -14.568 1.00 68.81 139 LEU A N 1
ATOM 1110 C CA . LEU A 1 139 ? 6.181 -4.031 -15.394 1.00 68.81 139 LEU A CA 1
ATOM 1111 C C . LEU A 1 139 ? 4.755 -4.475 -15.723 1.00 68.81 139 LEU A C 1
ATOM 1113 O O . LEU A 1 139 ? 4.521 -5.658 -15.993 1.00 68.81 139 LEU A O 1
ATOM 1117 N N . ARG A 1 140 ? 3.812 -3.527 -15.718 1.00 74.31 140 ARG A N 1
ATOM 1118 C CA . ARG A 1 140 ? 2.384 -3.789 -15.948 1.00 74.31 140 ARG A CA 1
ATOM 1119 C C . ARG A 1 140 ? 1.955 -3.404 -17.347 1.00 74.31 140 ARG A C 1
ATOM 1121 O O . ARG A 1 140 ? 2.402 -2.394 -17.882 1.00 74.31 140 ARG A O 1
ATOM 1128 N N . PHE A 1 141 ? 1.051 -4.178 -17.928 1.00 78.25 141 PHE A N 1
ATOM 1129 C CA . PHE A 1 141 ? 0.561 -3.954 -19.281 1.00 78.25 141 PHE A CA 1
ATOM 1130 C C . PHE A 1 141 ? -0.966 -4.022 -19.308 1.00 78.25 141 PHE A C 1
ATOM 1132 O O . PHE A 1 141 ? -1.572 -4.728 -18.511 1.00 78.25 141 PHE A O 1
ATOM 1139 N N . CYS A 1 142 ? -1.605 -3.271 -20.207 1.00 78.81 142 CYS A N 1
ATOM 1140 C CA . CYS A 1 142 ? -3.032 -3.456 -20.462 1.00 78.81 142 CYS A CA 1
ATOM 1141 C C . CYS A 1 142 ? -3.269 -4.773 -21.218 1.00 78.81 142 CYS A C 1
ATOM 1143 O O . CYS A 1 142 ? -2.341 -5.308 -21.833 1.00 78.81 142 CYS A O 1
ATOM 1145 N N . GLU A 1 143 ? -4.513 -5.259 -21.214 1.00 81.50 143 GLU A N 1
ATOM 1146 C CA . GLU A 1 143 ? -4.918 -6.495 -21.906 1.00 81.50 143 GLU A CA 1
ATOM 1147 C C . GLU A 1 143 ? -4.496 -6.503 -23.379 1.00 81.50 143 GLU A C 1
ATOM 1149 O O . GLU A 1 143 ? -4.003 -7.511 -23.874 1.00 81.50 143 GLU A O 1
ATOM 1154 N N . ASP A 1 144 ? -4.584 -5.348 -24.044 1.00 83.44 144 ASP A N 1
ATOM 1155 C CA . ASP A 1 144 ? -4.195 -5.190 -25.448 1.00 83.44 144 ASP A CA 1
ATOM 1156 C C . ASP A 1 144 ? -2.677 -5.356 -25.664 1.00 83.44 144 ASP A C 1
ATOM 1158 O O . ASP A 1 144 ? -2.229 -5.907 -26.664 1.00 83.44 144 ASP A O 1
ATOM 1162 N N . CYS A 1 145 ? -1.858 -4.866 -24.728 1.00 80.06 145 CYS A N 1
ATOM 1163 C CA . CYS A 1 145 ? -0.399 -4.823 -24.861 1.00 80.06 145 CYS A CA 1
ATOM 1164 C C . CYS A 1 145 ? 0.292 -6.093 -24.353 1.00 80.06 145 CYS A C 1
ATOM 1166 O O . CYS A 1 145 ? 1.389 -6.421 -24.811 1.00 80.06 145 CYS A O 1
ATOM 1168 N N . TYR A 1 146 ? -0.302 -6.789 -23.383 1.00 84.38 146 TYR A N 1
ATOM 1169 C CA . TYR A 1 146 ? 0.331 -7.927 -22.721 1.00 84.38 146 TYR A CA 1
ATOM 1170 C C . TYR A 1 146 ? 0.683 -9.093 -23.668 1.00 84.38 146 TYR A C 1
ATOM 1172 O O . TYR A 1 146 ? 1.811 -9.588 -23.572 1.00 84.38 146 TYR A O 1
ATOM 1180 N N . PRO A 1 147 ? -0.182 -9.528 -24.613 1.00 83.75 147 PRO A N 1
ATOM 1181 C CA . PRO A 1 147 ? 0.143 -10.616 -25.537 1.00 83.75 147 PRO A CA 1
ATOM 1182 C C . PRO A 1 147 ? 1.393 -10.333 -26.376 1.00 83.75 147 PRO A C 1
ATOM 1184 O O . PRO A 1 147 ? 2.229 -11.218 -26.568 1.00 83.75 147 PRO A O 1
ATOM 1187 N N . ASP A 1 148 ? 1.553 -9.092 -26.836 1.00 82.75 148 ASP A N 1
ATOM 1188 C CA . ASP A 1 148 ? 2.703 -8.668 -27.635 1.00 82.75 148 ASP A CA 1
ATOM 1189 C C . ASP A 1 148 ? 3.978 -8.637 -26.799 1.00 82.75 148 ASP A C 1
ATOM 1191 O O . ASP A 1 148 ? 4.980 -9.243 -27.175 1.00 82.75 148 ASP A O 1
ATOM 1195 N N . VAL A 1 149 ? 3.921 -8.028 -25.611 1.00 81.31 149 VAL A N 1
ATOM 1196 C CA . VAL A 1 149 ? 5.065 -7.982 -24.688 1.00 81.31 149 VAL A CA 1
ATOM 1197 C C . VAL A 1 149 ? 5.497 -9.385 -24.265 1.00 81.31 149 VAL A C 1
ATOM 1199 O O . VAL A 1 149 ? 6.691 -9.674 -24.179 1.00 81.31 149 VAL A O 1
ATOM 1202 N N . LYS A 1 150 ? 4.546 -10.295 -24.037 1.00 83.00 150 LYS A N 1
ATOM 1203 C CA . LYS A 1 150 ? 4.830 -11.693 -23.699 1.00 83.00 150 LYS A CA 1
ATOM 1204 C C . LYS A 1 150 ? 5.551 -12.417 -24.836 1.00 83.00 150 LYS A C 1
ATOM 1206 O O . LYS A 1 150 ? 6.524 -13.129 -24.576 1.00 83.00 150 LYS A O 1
ATOM 1211 N N . ARG A 1 151 ? 5.112 -12.218 -26.085 1.00 81.69 151 ARG A N 1
ATOM 1212 C CA . ARG A 1 151 ? 5.773 -12.772 -27.279 1.00 81.69 151 ARG A CA 1
ATOM 1213 C C . ARG A 1 151 ? 7.182 -12.212 -27.454 1.00 81.69 151 ARG A C 1
ATOM 1215 O O . ARG A 1 151 ? 8.117 -12.987 -27.636 1.00 81.69 151 ARG A O 1
ATOM 1222 N N . GLU A 1 152 ? 7.349 -10.899 -27.323 1.00 79.00 152 GLU A N 1
ATOM 1223 C CA . GLU A 1 152 ? 8.650 -10.222 -27.399 1.00 79.00 152 GLU A CA 1
ATOM 1224 C C . GLU A 1 152 ? 9.617 -10.727 -26.321 1.00 79.00 152 GLU A C 1
ATOM 1226 O O . GLU A 1 152 ? 10.772 -11.028 -26.614 1.00 79.00 152 GLU A O 1
ATOM 1231 N N . HIS A 1 153 ? 9.155 -10.908 -25.081 1.00 73.88 153 HIS A N 1
ATOM 1232 C CA . HIS A 1 153 ? 9.982 -11.459 -24.006 1.00 73.88 153 HIS A CA 1
ATOM 1233 C C . HIS A 1 153 ? 10.398 -12.913 -24.254 1.00 73.88 153 HIS A C 1
ATOM 1235 O O . HIS A 1 153 ? 11.548 -13.280 -23.984 1.00 73.88 153 HIS A O 1
ATOM 1241 N N . ALA A 1 154 ? 9.488 -13.742 -24.768 1.00 73.62 154 ALA A N 1
ATOM 1242 C CA . ALA A 1 154 ? 9.805 -15.114 -25.151 1.00 73.62 154 ALA A CA 1
ATOM 1243 C C . ALA A 1 154 ? 10.848 -15.142 -26.284 1.00 73.62 154 ALA A C 1
ATOM 1245 O O . ALA A 1 154 ? 11.834 -15.874 -26.191 1.00 73.62 154 ALA A O 1
ATOM 1246 N N . ALA A 1 155 ? 10.692 -14.280 -27.293 1.00 66.56 155 ALA A N 1
ATOM 1247 C CA . ALA A 1 155 ? 11.634 -14.132 -28.401 1.00 66.56 155 ALA A CA 1
ATOM 1248 C C . ALA A 1 155 ? 13.004 -13.601 -27.944 1.00 66.56 155 ALA A C 1
ATOM 1250 O O . ALA A 1 155 ? 14.033 -14.152 -28.327 1.00 66.56 155 ALA A O 1
ATOM 1251 N N . ALA A 1 156 ? 13.043 -12.607 -27.053 1.00 60.34 156 ALA A N 1
ATOM 1252 C CA . ALA A 1 156 ? 14.282 -12.073 -26.487 1.00 60.34 156 ALA A CA 1
ATOM 1253 C C . ALA A 1 156 ? 15.066 -13.138 -25.702 1.00 60.34 156 ALA A C 1
ATOM 1255 O O . ALA A 1 156 ? 16.290 -13.171 -25.754 1.00 60.34 156 ALA A O 1
ATOM 1256 N N . SER A 1 157 ? 14.371 -14.062 -25.036 1.00 58.69 157 SER A N 1
ATOM 1257 C CA . SER A 1 157 ? 14.996 -15.189 -24.327 1.00 58.69 157 SER A CA 1
ATOM 1258 C C . SER A 1 157 ? 15.659 -16.193 -25.285 1.00 58.69 157 SER A C 1
ATOM 1260 O O . SER A 1 157 ? 16.645 -16.844 -24.933 1.00 58.69 157 SER A O 1
ATOM 1262 N N . ILE A 1 158 ? 15.123 -16.324 -26.502 1.00 56.16 158 ILE A N 1
ATOM 1263 C CA . ILE A 1 158 ? 15.680 -17.146 -27.585 1.00 56.16 158 ILE A CA 1
ATOM 1264 C C . ILE A 1 158 ? 16.852 -16.410 -28.250 1.00 56.16 158 ILE A C 1
ATOM 1266 O O . ILE A 1 158 ? 17.903 -17.012 -28.462 1.00 56.16 158 ILE A O 1
ATOM 1270 N N . SER A 1 159 ? 16.710 -15.102 -28.483 1.00 53.56 159 SER A N 1
ATOM 1271 C CA . SER A 1 159 ? 17.770 -14.217 -28.974 1.00 53.56 159 SER A CA 1
ATOM 1272 C C . SER A 1 159 ? 18.982 -14.206 -28.046 1.00 53.56 159 SER A C 1
ATOM 1274 O O . SER A 1 159 ? 20.088 -14.362 -28.535 1.00 53.56 159 SER A O 1
ATOM 1276 N N . ASP A 1 160 ? 18.811 -14.103 -26.724 1.00 50.03 160 ASP A N 1
ATOM 1277 C CA . ASP A 1 160 ? 19.922 -14.126 -25.754 1.00 50.03 160 ASP A CA 1
ATOM 1278 C C . ASP A 1 160 ? 20.670 -15.472 -25.760 1.00 50.03 160 ASP A C 1
ATOM 1280 O O . ASP A 1 160 ? 21.892 -15.528 -25.597 1.00 50.03 160 ASP A O 1
ATOM 1284 N N . LYS A 1 161 ? 19.952 -16.585 -25.978 1.00 53.34 161 LYS A N 1
ATOM 1285 C CA . LYS A 1 161 ? 20.569 -17.909 -26.168 1.00 53.34 161 LYS A CA 1
ATOM 1286 C C . LYS A 1 161 ? 21.331 -17.989 -27.493 1.00 53.34 161 LYS A C 1
ATOM 1288 O O . LYS A 1 161 ? 22.411 -18.579 -27.528 1.00 53.34 161 LYS A O 1
ATOM 1293 N N . MET A 1 162 ? 20.800 -17.388 -28.556 1.00 49.34 162 MET A N 1
ATOM 1294 C CA . MET A 1 162 ? 21.446 -17.330 -29.869 1.00 49.34 162 MET A CA 1
ATOM 1295 C C . MET A 1 162 ? 22.664 -16.388 -29.865 1.00 49.34 162 MET A C 1
ATOM 1297 O O . MET A 1 162 ? 23.711 -16.753 -30.389 1.00 49.34 162 MET A O 1
ATOM 1301 N N . ASP A 1 163 ? 22.589 -15.248 -29.173 1.00 46.59 163 ASP A N 1
ATOM 1302 C CA . ASP A 1 163 ? 23.686 -14.295 -28.973 1.00 46.59 163 ASP A CA 1
ATOM 1303 C C . ASP A 1 163 ? 24.791 -14.876 -28.085 1.00 46.59 163 ASP A C 1
ATOM 1305 O O . ASP A 1 163 ? 25.967 -14.671 -28.369 1.00 46.59 163 ASP A O 1
ATOM 1309 N N . ARG A 1 164 ? 24.468 -15.679 -27.058 1.00 50.81 164 ARG A N 1
ATOM 1310 C CA . ARG A 1 164 ? 25.482 -16.465 -26.323 1.00 50.81 164 ARG A CA 1
ATOM 1311 C C . ARG A 1 164 ? 26.208 -17.458 -27.228 1.00 50.81 164 ARG A C 1
ATOM 1313 O O . ARG A 1 164 ? 27.419 -17.610 -27.095 1.00 50.81 164 ARG A O 1
ATOM 1320 N N . LYS A 1 165 ? 25.486 -18.103 -28.148 1.00 48.28 165 LYS A N 1
ATOM 1321 C CA . LYS A 1 165 ? 26.062 -19.022 -29.139 1.00 48.28 165 LYS A CA 1
ATOM 1322 C C . LYS A 1 165 ? 26.930 -18.273 -30.163 1.00 48.28 165 LYS A C 1
ATOM 1324 O O . LYS A 1 165 ? 27.991 -18.767 -30.522 1.00 48.28 165 LYS A O 1
ATOM 1329 N N . ASN A 1 166 ? 26.543 -17.055 -30.547 1.00 46.22 166 ASN A N 1
ATOM 1330 C CA . ASN A 1 166 ? 27.320 -16.175 -31.428 1.00 46.22 166 ASN A CA 1
ATOM 1331 C C . ASN A 1 166 ? 28.499 -15.479 -30.723 1.00 46.22 166 ASN A C 1
ATOM 1333 O O . ASN A 1 166 ? 29.479 -15.143 -31.376 1.00 46.22 166 ASN A O 1
ATOM 1337 N N . ARG A 1 167 ? 28.474 -15.299 -29.395 1.00 46.22 167 ARG A N 1
ATOM 1338 C CA . ARG A 1 167 ? 29.613 -14.768 -28.618 1.00 46.22 167 ARG A CA 1
ATOM 1339 C C . ARG A 1 167 ? 30.845 -15.670 -28.699 1.00 46.22 167 ARG A C 1
ATOM 1341 O O . ARG A 1 167 ? 31.957 -15.162 -28.652 1.00 46.22 167 ARG A O 1
ATOM 1348 N N . ALA A 1 168 ? 30.644 -16.977 -28.874 1.00 47.72 168 ALA A N 1
ATOM 1349 C CA . ALA A 1 168 ? 31.719 -17.931 -29.145 1.00 47.72 168 ALA A CA 1
ATOM 1350 C C . ALA A 1 168 ? 32.369 -17.736 -30.531 1.00 47.72 168 ALA A C 1
ATOM 1352 O O . ALA A 1 168 ? 33.472 -18.220 -30.750 1.00 47.72 168 ALA A O 1
ATOM 1353 N N . ALA A 1 169 ? 31.723 -17.011 -31.453 1.00 49.12 169 ALA A N 1
ATOM 1354 C CA . ALA A 1 169 ? 32.248 -16.717 -32.789 1.00 49.12 169 ALA A CA 1
ATOM 1355 C C . ALA A 1 169 ? 33.112 -15.440 -32.852 1.00 49.12 169 ALA A C 1
ATOM 1357 O O . ALA A 1 169 ? 33.564 -15.072 -33.930 1.00 49.12 169 ALA A O 1
ATOM 1358 N N . PHE A 1 170 ? 33.332 -14.762 -31.719 1.00 45.06 170 PHE A N 1
ATOM 1359 C CA . PHE A 1 170 ? 34.229 -13.606 -31.600 1.00 45.06 170 PHE A CA 1
ATOM 1360 C C . PHE A 1 170 ? 35.383 -13.880 -30.623 1.00 45.06 170 PHE A C 1
ATOM 1362 O O . PHE A 1 170 ? 35.788 -12.969 -29.901 1.00 45.06 170 PHE A O 1
ATOM 1369 N N . ALA A 1 171 ? 35.870 -15.123 -30.574 1.00 53.72 171 ALA A N 1
ATOM 1370 C CA . ALA A 1 171 ? 37.117 -15.453 -29.888 1.00 53.72 171 ALA A CA 1
ATOM 1371 C C . ALA A 1 171 ? 38.301 -14.675 -30.500 1.00 53.72 171 ALA A C 1
ATOM 1373 O O . ALA A 1 171 ? 38.210 -14.207 -31.639 1.00 53.72 171 ALA A O 1
ATOM 1374 N N . ASP A 1 172 ? 39.371 -14.503 -29.724 1.00 49.66 172 ASP A N 1
ATOM 1375 C CA . ASP A 1 172 ? 40.600 -13.848 -30.174 1.00 49.66 172 ASP A CA 1
ATOM 1376 C C . ASP A 1 172 ? 41.188 -14.642 -31.347 1.00 49.66 172 ASP A C 1
ATOM 1378 O O . ASP A 1 172 ? 41.605 -15.789 -31.197 1.00 49.66 172 ASP A O 1
ATOM 1382 N N . ASP A 1 173 ? 41.141 -14.048 -32.538 1.00 54.06 173 ASP A N 1
ATOM 1383 C CA . ASP A 1 173 ? 41.601 -14.658 -33.781 1.00 54.06 173 ASP A CA 1
ATOM 1384 C C . ASP A 1 173 ? 42.998 -14.119 -34.116 1.00 54.06 173 ASP A C 1
ATOM 1386 O O . ASP A 1 173 ? 43.190 -12.917 -34.314 1.00 54.06 173 ASP A O 1
ATOM 1390 N N . GLU A 1 174 ? 43.987 -15.012 -34.191 1.00 58.09 174 GLU A N 1
ATOM 1391 C CA . GLU A 1 174 ? 45.395 -14.652 -34.417 1.00 58.09 174 GLU A CA 1
ATOM 1392 C C . GLU A 1 174 ? 45.689 -14.190 -35.861 1.00 58.09 174 GLU A C 1
ATOM 1394 O O . GLU A 1 174 ? 46.715 -13.554 -36.091 1.00 58.09 174 GLU A O 1
ATOM 1399 N N . SER A 1 175 ? 44.795 -14.439 -36.832 1.00 66.44 175 SER A N 1
ATOM 1400 C CA . SER A 1 175 ? 45.023 -14.134 -38.258 1.00 66.44 175 SER A CA 1
ATOM 1401 C C . SER A 1 175 ? 44.162 -12.988 -38.816 1.00 66.44 175 SER A C 1
ATOM 1403 O O . SER A 1 175 ? 42.972 -12.859 -38.515 1.00 66.44 175 SER A O 1
ATOM 1405 N N . ASP A 1 176 ? 44.753 -12.180 -39.702 1.00 64.75 176 ASP A N 1
ATOM 1406 C CA . ASP A 1 176 ? 44.105 -11.003 -40.301 1.00 64.75 176 ASP A CA 1
ATOM 1407 C C . ASP A 1 176 ? 42.889 -11.354 -41.185 1.00 64.75 176 ASP A C 1
ATOM 1409 O O . ASP A 1 176 ? 41.940 -10.568 -41.282 1.00 64.75 176 ASP A O 1
ATOM 1413 N N . GLU A 1 177 ? 42.860 -12.543 -41.803 1.00 69.88 177 GLU A N 1
ATOM 1414 C CA . GLU A 1 177 ? 41.697 -13.020 -42.572 1.00 69.88 177 GLU A CA 1
ATOM 1415 C C . GLU A 1 177 ? 40.487 -13.299 -41.676 1.00 69.88 177 GLU A C 1
ATOM 1417 O O . GLU A 1 177 ? 39.363 -12.896 -42.000 1.00 69.88 177 GLU A O 1
ATOM 1422 N N . ASN A 1 178 ? 40.705 -13.915 -40.513 1.00 67.50 178 ASN A N 1
ATOM 1423 C CA . ASN A 1 178 ? 39.635 -14.179 -39.558 1.00 67.50 178 ASN A CA 1
ATOM 1424 C C . ASN A 1 178 ? 39.105 -12.879 -38.930 1.00 67.50 178 ASN A C 1
ATOM 1426 O O . ASN A 1 178 ? 37.890 -12.716 -38.752 1.00 67.50 178 ASN A O 1
ATOM 1430 N N . LEU A 1 179 ? 39.990 -11.907 -38.675 1.00 66.88 179 LEU A N 1
ATOM 1431 C CA . LEU A 1 179 ? 39.610 -10.582 -38.181 1.00 66.88 179 LEU A CA 1
ATOM 1432 C C . LEU A 1 179 ? 38.733 -9.836 -39.202 1.00 66.88 179 LEU A C 1
ATOM 1434 O O . LEU A 1 179 ? 37.672 -9.310 -38.846 1.00 66.88 179 LEU A O 1
ATOM 1438 N N . ARG A 1 180 ? 39.100 -9.871 -40.492 1.00 73.81 180 ARG A N 1
ATOM 1439 C CA . ARG A 1 180 ? 38.280 -9.336 -41.598 1.00 73.81 180 ARG A CA 1
ATOM 1440 C C . ARG A 1 180 ? 36.925 -10.035 -41.696 1.00 73.81 180 ARG A C 1
ATOM 1442 O O . ARG A 1 180 ? 35.897 -9.361 -41.801 1.00 73.81 180 ARG A O 1
ATOM 1449 N N . GLY A 1 181 ? 36.898 -11.364 -41.597 1.00 70.19 181 GLY A N 1
ATOM 1450 C CA . GLY A 1 181 ? 35.662 -12.150 -41.580 1.00 70.19 181 GLY A CA 1
ATOM 1451 C C . GLY A 1 181 ? 34.729 -11.765 -40.425 1.00 70.19 181 GLY A C 1
ATOM 1452 O O . GLY A 1 181 ? 33.524 -11.596 -40.628 1.00 70.19 181 GLY A O 1
ATOM 1453 N N . SER A 1 182 ? 35.284 -11.550 -39.230 1.00 66.38 182 SER A N 1
ATOM 1454 C CA . SER A 1 182 ? 34.551 -11.094 -38.042 1.00 66.38 182 SER A CA 1
ATOM 1455 C C . SER A 1 182 ? 33.960 -9.691 -38.207 1.00 66.38 182 SER A C 1
ATOM 1457 O O . SER A 1 182 ? 32.814 -9.456 -37.821 1.00 66.38 182 SER A O 1
ATOM 1459 N N . ILE A 1 183 ? 34.704 -8.761 -38.815 1.00 69.56 183 ILE A N 1
ATOM 1460 C CA . ILE A 1 183 ? 34.233 -7.395 -39.096 1.00 69.56 183 ILE A CA 1
ATOM 1461 C C . ILE A 1 183 ? 33.059 -7.420 -40.082 1.00 69.56 183 ILE A C 1
ATOM 1463 O O . ILE A 1 183 ? 32.046 -6.763 -39.844 1.00 69.56 183 ILE A O 1
ATOM 1467 N N . ILE A 1 184 ? 33.167 -8.186 -41.174 1.00 73.06 184 ILE A N 1
ATOM 1468 C CA . ILE A 1 184 ? 32.120 -8.272 -42.206 1.00 73.06 184 ILE A CA 1
ATOM 1469 C C . ILE A 1 184 ? 30.833 -8.861 -41.621 1.00 73.06 184 ILE A C 1
ATOM 1471 O O . ILE A 1 184 ? 29.764 -8.267 -41.772 1.00 73.06 184 ILE A O 1
ATOM 1475 N N . LYS A 1 185 ? 30.938 -9.981 -40.895 1.00 71.31 185 LYS A N 1
ATOM 1476 C CA . LYS A 1 185 ? 29.790 -10.609 -40.222 1.00 71.31 185 LYS A CA 1
ATOM 1477 C C . LYS A 1 185 ? 29.156 -9.674 -39.191 1.00 71.31 185 LYS A C 1
ATOM 1479 O O . LYS A 1 185 ? 27.933 -9.565 -39.141 1.00 71.31 185 LYS A O 1
ATOM 1484 N N . GLY A 1 186 ? 29.973 -8.963 -38.411 1.00 66.19 186 GLY A N 1
ATOM 1485 C CA . GLY A 1 186 ? 29.503 -7.967 -37.449 1.00 66.19 186 GLY A CA 1
ATOM 1486 C C . GLY A 1 186 ? 28.712 -6.837 -38.112 1.00 66.19 186 GLY A C 1
ATOM 1487 O O . GLY A 1 186 ? 27.609 -6.529 -37.669 1.00 66.19 186 GLY A O 1
ATOM 1488 N N . LYS A 1 187 ? 29.225 -6.263 -39.209 1.00 73.12 187 LYS A N 1
ATOM 1489 C CA . LYS A 1 187 ? 28.541 -5.193 -39.958 1.00 73.12 187 LYS A CA 1
ATOM 1490 C C . LYS A 1 187 ? 27.209 -5.644 -40.551 1.00 73.12 187 LYS A C 1
ATOM 1492 O O . LYS A 1 187 ? 26.235 -4.905 -40.474 1.00 73.12 187 LYS A O 1
ATOM 1497 N N . GLN A 1 188 ? 27.151 -6.854 -41.107 1.00 70.56 188 GLN A N 1
ATOM 1498 C CA . GLN A 1 188 ? 25.910 -7.417 -41.650 1.00 70.56 188 GLN A CA 1
ATOM 1499 C C . GLN A 1 188 ? 24.856 -7.635 -40.557 1.00 70.56 188 GLN A C 1
ATOM 1501 O O . GLN A 1 188 ? 23.699 -7.255 -40.733 1.00 70.56 188 GLN A O 1
ATOM 1506 N N . ALA A 1 189 ? 25.255 -8.197 -39.413 1.00 67.12 189 ALA A N 1
ATOM 1507 C CA . ALA A 1 189 ? 24.356 -8.403 -38.280 1.00 67.12 189 ALA A CA 1
ATOM 1508 C C . ALA A 1 189 ? 23.860 -7.075 -37.683 1.00 67.12 189 ALA A C 1
ATOM 1510 O O . ALA A 1 189 ? 22.696 -6.960 -37.304 1.00 67.12 189 ALA A O 1
ATOM 1511 N N . LEU A 1 190 ? 24.731 -6.066 -37.623 1.00 69.81 190 LEU A N 1
ATOM 1512 C CA . LEU A 1 190 ? 24.386 -4.731 -37.149 1.00 69.81 190 LEU A CA 1
ATOM 1513 C C . LEU A 1 190 ? 23.369 -4.041 -38.072 1.00 69.81 190 LEU A C 1
ATOM 1515 O O . LEU A 1 190 ? 22.363 -3.537 -37.583 1.00 69.81 190 LEU A O 1
ATOM 1519 N N . ALA A 1 191 ? 23.585 -4.085 -39.389 1.00 69.56 191 ALA A N 1
ATOM 1520 C CA . ALA A 1 191 ? 22.668 -3.501 -40.368 1.00 69.56 191 ALA A CA 1
ATOM 1521 C C . ALA A 1 191 ? 21.264 -4.136 -40.310 1.00 69.56 191 ALA A C 1
ATOM 1523 O O . ALA A 1 191 ? 20.258 -3.443 -40.451 1.00 69.56 191 ALA A O 1
ATOM 1524 N N . ALA A 1 192 ? 21.179 -5.447 -40.058 1.00 68.25 192 ALA A N 1
ATOM 1525 C CA . ALA A 1 192 ? 19.898 -6.122 -39.843 1.00 68.25 192 ALA A CA 1
ATOM 1526 C C . ALA A 1 192 ? 19.177 -5.594 -38.588 1.00 68.25 192 ALA A C 1
ATOM 1528 O O . ALA A 1 192 ? 18.000 -5.249 -38.659 1.00 68.25 192 ALA A O 1
ATOM 1529 N N . LYS A 1 193 ? 19.899 -5.450 -37.464 1.00 67.06 193 LYS A N 1
ATOM 1530 C CA . LYS A 1 193 ? 19.345 -4.897 -36.215 1.00 67.06 193 LYS A CA 1
ATOM 1531 C C . LYS A 1 193 ? 18.896 -3.438 -36.364 1.00 67.06 193 LYS A C 1
ATOM 1533 O O . LYS A 1 193 ? 17.878 -3.068 -35.792 1.00 67.06 193 LYS A O 1
ATOM 1538 N N . GLU A 1 194 ? 19.632 -2.618 -37.113 1.00 68.69 194 GLU A N 1
ATOM 1539 C CA . GLU A 1 194 ? 19.272 -1.216 -37.379 1.00 68.69 194 GLU A CA 1
ATOM 1540 C C . GLU A 1 194 ? 18.007 -1.087 -38.237 1.00 68.69 194 GLU A C 1
ATOM 1542 O O . GLU A 1 194 ? 17.162 -0.247 -37.940 1.00 68.69 194 GLU A O 1
ATOM 1547 N N . ASN A 1 195 ? 17.835 -1.941 -39.250 1.00 70.25 195 ASN A N 1
ATOM 1548 C CA . ASN A 1 195 ? 16.646 -1.938 -40.113 1.00 70.25 195 ASN A CA 1
ATOM 1549 C C . ASN A 1 195 ? 15.369 -2.394 -39.391 1.00 70.25 195 ASN A C 1
ATOM 1551 O O . ASN A 1 195 ? 14.272 -1.948 -39.722 1.00 70.25 195 ASN A O 1
ATOM 1555 N N . GLU A 1 196 ? 15.491 -3.287 -38.409 1.00 65.88 196 GLU A N 1
ATOM 1556 C CA . GLU A 1 196 ? 14.363 -3.738 -37.585 1.00 65.88 196 GLU A CA 1
ATOM 1557 C C . GLU A 1 196 ? 13.973 -2.717 -36.499 1.00 65.88 196 GLU A C 1
ATOM 1559 O O . GLU A 1 196 ? 12.891 -2.801 -35.907 1.00 65.88 196 GLU A O 1
ATOM 1564 N N . PHE A 1 197 ? 14.839 -1.739 -36.229 1.00 63.66 197 PHE A N 1
ATOM 1565 C CA . PHE A 1 197 ? 14.678 -0.787 -35.142 1.00 63.66 197 PHE A CA 1
ATOM 1566 C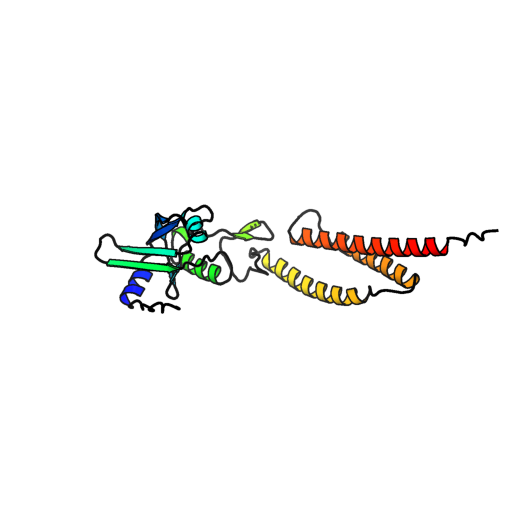 C . PHE A 1 197 ? 13.769 0.390 -35.531 1.00 63.66 197 PHE A C 1
ATOM 1568 O O . PHE A 1 197 ? 14.063 1.171 -36.434 1.00 63.66 197 PHE A O 1
ATOM 1575 N N . LYS A 1 198 ? 12.650 0.551 -34.813 1.00 65.94 198 LYS A N 1
ATOM 1576 C CA . LYS A 1 198 ? 11.655 1.607 -35.072 1.00 65.94 198 LYS A CA 1
ATOM 1577 C C . LYS A 1 198 ? 11.943 2.865 -34.252 1.00 65.94 198 LYS A C 1
ATOM 1579 O O . LYS A 1 198 ? 11.621 2.902 -33.069 1.00 65.94 198 LYS A O 1
ATOM 1584 N N . TRP A 1 199 ? 12.490 3.898 -34.889 1.00 65.06 199 TRP A N 1
ATOM 1585 C CA . TRP A 1 199 ? 12.923 5.147 -34.242 1.00 65.06 199 TRP A CA 1
ATOM 1586 C C . TRP A 1 199 ? 11.793 6.017 -33.663 1.00 65.06 199 TRP A C 1
ATOM 1588 O O . TRP A 1 199 ? 12.041 6.805 -32.753 1.00 65.06 199 TRP A O 1
ATOM 1598 N N . ASP A 1 200 ? 10.554 5.839 -34.123 1.00 59.34 200 ASP A N 1
ATOM 1599 C CA . ASP A 1 200 ? 9.456 6.779 -33.852 1.00 59.34 200 ASP A CA 1
ATOM 1600 C C . ASP A 1 200 ? 8.746 6.588 -32.490 1.00 59.34 200 ASP A C 1
ATOM 1602 O O . ASP A 1 200 ? 7.800 7.316 -32.192 1.00 59.34 200 ASP A O 1
ATOM 1606 N N . ASN A 1 201 ? 9.148 5.619 -31.647 1.00 50.97 201 ASN A N 1
ATOM 1607 C CA . ASN A 1 201 ? 8.455 5.337 -30.375 1.00 50.97 201 ASN A CA 1
ATOM 1608 C C . ASN A 1 201 ? 9.388 4.878 -29.226 1.00 50.97 201 ASN A C 1
ATOM 1610 O O . ASN A 1 201 ? 9.564 3.669 -29.015 1.00 50.97 201 ASN A O 1
ATOM 1614 N N . PRO A 1 202 ? 9.982 5.806 -28.450 1.00 51.69 202 PRO A N 1
ATOM 1615 C CA . PRO A 1 202 ? 11.020 5.498 -27.470 1.00 51.69 202 PRO A CA 1
ATOM 1616 C C . PRO A 1 202 ? 10.453 4.917 -26.171 1.00 51.69 202 PRO A C 1
ATOM 1618 O O . PRO A 1 202 ? 10.397 5.565 -25.130 1.00 51.69 202 PRO A O 1
ATOM 1621 N N . SER A 1 203 ? 10.074 3.643 -26.213 1.00 58.56 203 SER A N 1
ATOM 1622 C CA . SER A 1 203 ? 9.912 2.836 -25.001 1.00 58.56 203 SER A CA 1
ATOM 1623 C C . SER A 1 203 ? 11.279 2.512 -24.374 1.00 58.56 203 SER A C 1
ATOM 1625 O O . SER A 1 203 ? 12.311 2.510 -25.049 1.00 58.56 203 SER A O 1
ATOM 1627 N N . LEU A 1 204 ? 11.317 2.183 -23.077 1.00 51.41 204 LEU A N 1
ATOM 1628 C CA . LEU A 1 204 ? 12.560 1.788 -22.388 1.00 51.41 204 LEU A CA 1
ATOM 1629 C C . LEU A 1 204 ? 13.248 0.571 -23.043 1.00 51.41 204 LEU A C 1
ATOM 1631 O O . LEU A 1 204 ? 14.474 0.460 -23.015 1.00 51.41 204 LEU A O 1
ATOM 1635 N N . SER A 1 205 ? 12.480 -0.325 -23.674 1.00 55.66 205 SER A N 1
ATOM 1636 C CA . SER A 1 205 ? 13.015 -1.450 -24.453 1.00 55.66 205 SER A CA 1
ATOM 1637 C C . SER A 1 205 ? 13.654 -1.001 -25.770 1.00 55.66 205 SER A C 1
ATOM 1639 O O . SER A 1 205 ? 14.660 -1.586 -26.183 1.00 55.66 205 SER A O 1
ATOM 1641 N N . LEU A 1 206 ? 13.129 0.062 -26.391 1.00 59.62 206 LEU A N 1
ATOM 1642 C CA . LEU A 1 206 ? 13.732 0.695 -27.559 1.00 59.62 206 LEU A CA 1
ATOM 1643 C C . LEU A 1 206 ? 15.075 1.346 -27.181 1.00 59.62 206 LEU A C 1
ATOM 1645 O O . LEU A 1 206 ? 16.082 1.099 -27.838 1.00 59.62 206 LEU A O 1
ATOM 1649 N N . ILE A 1 207 ? 15.143 2.062 -26.054 1.00 62.00 207 ILE A N 1
ATOM 1650 C CA . ILE A 1 207 ? 16.393 2.668 -25.552 1.00 62.00 207 ILE A CA 1
ATOM 1651 C C . ILE A 1 207 ? 17.454 1.595 -25.255 1.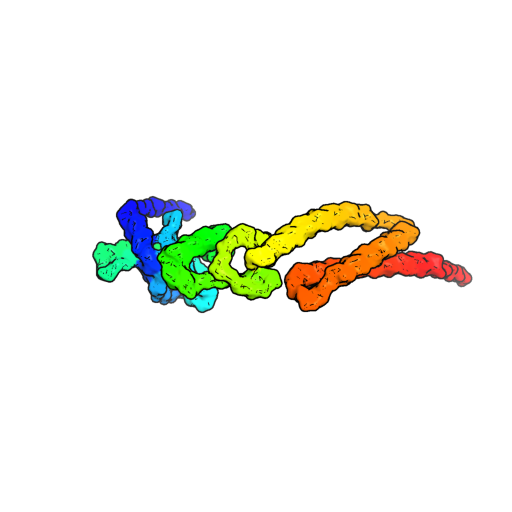00 62.00 207 ILE A C 1
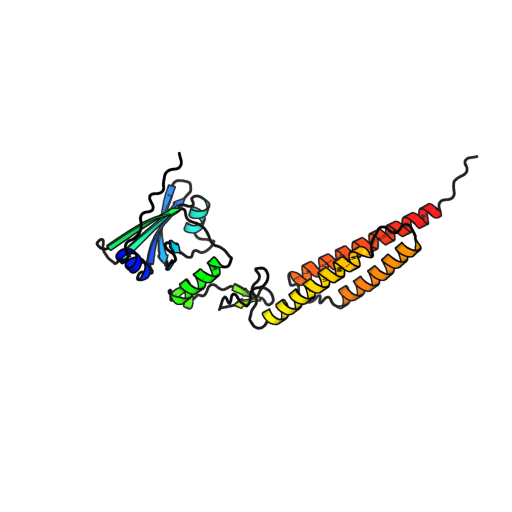ATOM 1653 O O . ILE A 1 207 ? 18.604 1.713 -25.678 1.00 62.00 207 ILE A O 1
ATOM 1657 N N . ALA A 1 208 ? 17.076 0.508 -24.576 1.00 61.31 208 ALA A N 1
ATOM 1658 C CA . ALA A 1 208 ? 17.994 -0.597 -24.295 1.00 61.31 208 ALA A CA 1
ATOM 1659 C C . ALA A 1 208 ? 18.493 -1.292 -25.575 1.00 61.31 208 ALA A C 1
ATOM 1661 O O . ALA A 1 208 ? 19.634 -1.752 -25.628 1.00 61.31 208 ALA A O 1
ATOM 1662 N N . SER A 1 209 ? 17.655 -1.372 -26.610 1.00 62.03 209 SER A N 1
ATOM 1663 C CA . SER A 1 209 ? 18.031 -1.959 -27.900 1.00 62.03 209 SER A CA 1
ATOM 1664 C C . SER A 1 209 ? 18.958 -1.031 -28.695 1.00 62.03 209 SER A C 1
ATOM 1666 O O . SER A 1 209 ? 19.966 -1.511 -29.212 1.00 62.03 209 SER A O 1
ATOM 1668 N N . ALA A 1 210 ? 18.727 0.288 -28.674 1.00 68.56 210 ALA A N 1
ATOM 1669 C CA . ALA A 1 210 ? 19.653 1.280 -29.233 1.00 68.56 210 ALA A CA 1
ATOM 1670 C C . ALA A 1 210 ? 21.039 1.201 -28.581 1.00 68.56 210 ALA A C 1
ATOM 1672 O O . ALA A 1 210 ? 22.055 1.169 -29.269 1.00 68.56 210 ALA A O 1
ATOM 1673 N N . LEU A 1 211 ? 21.098 1.095 -27.248 1.00 68.75 211 LEU A N 1
ATOM 1674 C CA . LEU A 1 211 ? 22.364 0.959 -26.520 1.00 68.75 211 LEU A CA 1
ATOM 1675 C C . LEU A 1 211 ? 23.143 -0.302 -26.925 1.00 68.75 211 LEU A C 1
ATOM 1677 O O . LEU A 1 211 ? 24.373 -0.266 -26.998 1.00 68.75 211 LEU A O 1
ATOM 1681 N N . ARG A 1 212 ? 22.456 -1.414 -27.226 1.00 71.75 212 ARG A N 1
ATOM 1682 C CA . ARG A 1 212 ? 23.106 -2.635 -27.735 1.00 71.75 212 ARG A CA 1
ATOM 1683 C C . ARG A 1 212 ? 23.662 -2.440 -29.143 1.00 71.75 212 ARG A C 1
ATOM 1685 O O . ARG A 1 212 ? 24.801 -2.832 -29.371 1.00 71.75 212 ARG A O 1
ATOM 1692 N N . ILE A 1 213 ? 22.907 -1.797 -30.037 1.00 73.75 213 ILE A N 1
ATOM 1693 C CA . ILE A 1 213 ? 23.361 -1.441 -31.393 1.00 73.75 213 ILE A CA 1
ATOM 1694 C C . ILE A 1 213 ? 24.634 -0.587 -31.311 1.00 73.75 213 ILE A C 1
ATOM 1696 O O . ILE A 1 213 ? 25.648 -0.944 -31.905 1.00 73.75 213 ILE A O 1
ATOM 1700 N N . LEU A 1 214 ? 24.629 0.464 -30.483 1.00 71.88 214 LEU A N 1
ATOM 1701 C CA . LEU A 1 214 ? 25.796 1.329 -30.263 1.00 71.88 214 LEU A CA 1
ATOM 1702 C C . LEU A 1 214 ? 26.995 0.563 -29.674 1.00 71.88 214 LEU A C 1
ATOM 1704 O O . LEU A 1 214 ? 28.147 0.805 -30.031 1.00 71.88 214 LEU A O 1
ATOM 1708 N N . THR A 1 215 ? 26.746 -0.390 -28.774 1.00 73.38 215 THR A N 1
ATOM 1709 C CA . THR A 1 215 ? 27.810 -1.223 -28.190 1.00 73.38 215 THR A CA 1
ATOM 1710 C C . THR A 1 215 ? 28.427 -2.160 -29.231 1.00 73.38 215 THR A C 1
ATOM 1712 O O . THR A 1 215 ? 29.648 -2.328 -29.263 1.00 73.38 215 THR A O 1
ATOM 1715 N N . ASP A 1 216 ? 27.605 -2.774 -30.081 1.00 72.75 216 ASP A N 1
ATOM 1716 C CA . ASP A 1 216 ? 28.061 -3.666 -31.148 1.00 72.75 216 ASP A CA 1
ATOM 1717 C C . ASP A 1 216 ? 28.817 -2.879 -32.238 1.00 72.75 216 ASP A C 1
ATOM 1719 O O . ASP A 1 216 ? 29.895 -3.309 -32.654 1.00 72.75 216 ASP A O 1
ATOM 1723 N N . GLN A 1 217 ? 28.341 -1.680 -32.607 1.00 75.38 217 GLN A N 1
ATOM 1724 C CA . GLN A 1 217 ? 29.068 -0.719 -33.453 1.00 75.38 217 GLN A CA 1
ATOM 1725 C C . GLN A 1 217 ? 30.467 -0.424 -32.911 1.00 75.38 217 GLN A C 1
ATOM 1727 O O . GLN A 1 217 ? 31.456 -0.571 -33.631 1.00 75.38 217 GLN A O 1
ATOM 1732 N N . ASN A 1 218 ? 30.562 -0.063 -31.629 1.00 75.44 218 ASN A N 1
ATOM 1733 C CA . ASN A 1 218 ? 31.840 0.255 -30.997 1.00 75.44 218 ASN A CA 1
ATOM 1734 C C . ASN A 1 218 ? 32.811 -0.931 -31.039 1.00 75.44 218 ASN A C 1
ATOM 1736 O O . ASN A 1 218 ? 33.988 -0.747 -31.332 1.00 75.44 218 ASN A O 1
ATOM 1740 N N . LYS A 1 219 ? 32.340 -2.164 -30.822 1.00 74.00 219 LYS A N 1
ATOM 1741 C CA . LYS A 1 219 ? 33.199 -3.357 -30.921 1.00 74.00 219 LYS A CA 1
ATOM 1742 C C . LYS A 1 219 ? 33.711 -3.603 -32.335 1.00 74.00 219 LYS A C 1
ATOM 1744 O O . LYS A 1 219 ? 34.881 -3.941 -32.501 1.00 74.00 219 LYS A O 1
ATOM 1749 N N . ILE A 1 220 ? 32.855 -3.441 -33.344 1.00 74.81 220 ILE A N 1
ATOM 1750 C CA . ILE A 1 220 ? 33.256 -3.577 -34.751 1.00 74.81 220 ILE A CA 1
ATOM 1751 C C . ILE A 1 220 ? 34.325 -2.535 -35.079 1.00 74.81 220 ILE A C 1
ATOM 1753 O O . ILE A 1 220 ? 35.349 -2.878 -35.668 1.00 74.81 220 ILE A O 1
ATOM 1757 N N . MET A 1 221 ? 34.122 -1.290 -34.646 1.00 78.00 221 MET A N 1
ATOM 1758 C CA . MET A 1 221 ? 35.083 -0.205 -34.832 1.00 78.00 221 MET A CA 1
ATOM 1759 C C . MET A 1 221 ? 36.427 -0.509 -34.157 1.00 78.00 221 MET A C 1
ATOM 1761 O O . MET A 1 221 ? 37.469 -0.322 -34.778 1.00 78.00 221 MET A O 1
ATOM 1765 N N . MET A 1 222 ? 36.426 -1.051 -32.936 1.00 77.06 222 MET A N 1
ATOM 1766 C CA . MET A 1 222 ? 37.661 -1.448 -32.248 1.00 77.06 222 MET A CA 1
ATOM 1767 C C . MET A 1 222 ? 38.432 -2.530 -33.015 1.00 77.06 222 MET A C 1
ATOM 1769 O O . MET A 1 222 ? 39.635 -2.384 -33.208 1.00 77.06 222 MET A O 1
ATOM 1773 N N . LYS A 1 223 ? 37.750 -3.562 -33.533 1.00 75.12 223 LYS A N 1
ATOM 1774 C CA . LYS A 1 223 ? 38.392 -4.601 -34.364 1.00 75.12 223 LYS A CA 1
ATOM 1775 C C . LYS A 1 223 ? 38.916 -4.053 -35.694 1.00 75.12 223 LYS A C 1
ATOM 1777 O O . LYS A 1 223 ? 39.957 -4.487 -36.175 1.00 75.12 223 LYS A O 1
ATOM 1782 N N . GLN A 1 224 ? 38.214 -3.092 -36.298 1.00 78.25 224 GLN A N 1
ATOM 1783 C CA . GLN A 1 224 ? 38.710 -2.404 -37.493 1.00 78.25 224 GLN A CA 1
ATOM 1784 C C . GLN A 1 224 ? 39.967 -1.583 -37.197 1.00 78.25 224 GLN A C 1
ATOM 1786 O O . GLN A 1 224 ? 40.912 -1.643 -37.976 1.00 78.25 224 GLN A O 1
ATOM 1791 N N . ASN A 1 225 ? 39.993 -0.849 -36.082 1.00 83.69 225 ASN A N 1
ATOM 1792 C CA . ASN A 1 225 ? 41.170 -0.091 -35.663 1.00 83.69 225 ASN A CA 1
ATOM 1793 C C . ASN A 1 225 ? 42.361 -1.017 -35.390 1.00 83.69 225 ASN A C 1
ATOM 1795 O O . ASN A 1 225 ? 43.470 -0.709 -35.809 1.00 83.69 225 ASN A O 1
ATOM 1799 N N . GLU A 1 226 ? 42.130 -2.169 -34.756 1.00 82.81 226 GLU A N 1
ATOM 1800 C CA . GLU A 1 226 ? 43.161 -3.188 -34.543 1.00 82.81 226 GLU A CA 1
ATOM 1801 C C . GLU A 1 226 ? 43.752 -3.694 -35.867 1.00 82.81 226 GLU A C 1
ATOM 1803 O O . GLU A 1 226 ? 44.969 -3.711 -36.030 1.00 82.81 226 GLU A O 1
ATOM 1808 N N . LEU A 1 227 ? 42.906 -4.029 -36.848 1.00 80.44 227 LEU A N 1
ATOM 1809 C CA . LEU A 1 227 ? 43.364 -4.453 -38.173 1.00 80.44 227 LEU A CA 1
ATOM 1810 C C . LEU A 1 227 ? 44.177 -3.354 -38.880 1.00 80.44 227 LEU A C 1
ATOM 1812 O O . LEU A 1 227 ? 45.210 -3.639 -39.478 1.00 80.44 227 LEU A O 1
ATOM 1816 N N . ILE A 1 228 ? 43.730 -2.096 -38.793 1.00 84.19 228 ILE A N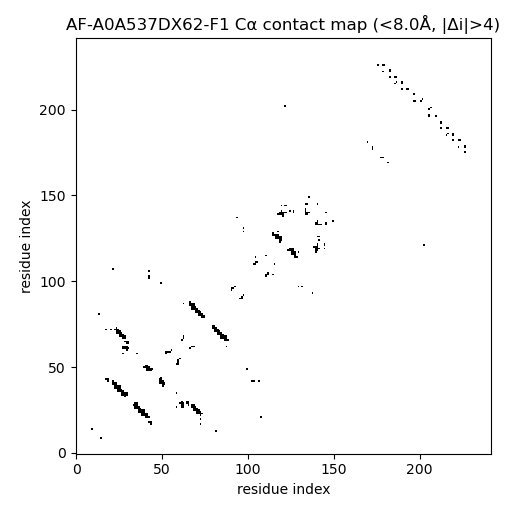 1
ATOM 1817 C CA . ILE A 1 228 ? 44.446 -0.946 -39.366 1.00 84.19 228 ILE A CA 1
ATOM 1818 C C . ILE A 1 228 ? 45.832 -0.802 -38.728 1.00 84.19 228 ILE A C 1
ATOM 1820 O O . ILE A 1 228 ? 46.807 -0.590 -39.444 1.00 84.19 228 ILE A O 1
ATOM 1824 N N . LEU A 1 229 ? 45.936 -0.932 -37.403 1.00 82.56 229 LEU A N 1
ATOM 1825 C CA . LEU A 1 229 ? 47.216 -0.855 -36.697 1.00 82.56 229 LEU A CA 1
ATOM 1826 C C . LEU A 1 229 ? 48.169 -1.973 -37.139 1.00 82.56 229 LEU A C 1
ATOM 1828 O O . LEU A 1 229 ? 49.308 -1.671 -37.488 1.00 82.56 229 LEU A O 1
ATOM 1832 N N . ARG A 1 230 ? 47.692 -3.223 -37.245 1.00 82.62 230 ARG A N 1
ATOM 1833 C CA . ARG A 1 230 ? 48.496 -4.353 -37.752 1.00 82.62 230 ARG A CA 1
ATOM 1834 C C . ARG A 1 230 ? 48.992 -4.119 -39.183 1.00 82.62 230 ARG A C 1
ATOM 1836 O O . ARG A 1 230 ? 50.162 -4.349 -39.488 1.00 82.62 230 ARG A O 1
ATOM 1843 N N . GLU A 1 231 ? 48.135 -3.595 -40.063 1.00 81.81 231 GLU A N 1
ATOM 1844 C CA . GLU A 1 231 ? 48.526 -3.248 -41.434 1.00 81.81 231 GLU A CA 1
ATOM 1845 C C . GLU A 1 231 ? 49.568 -2.118 -41.472 1.00 81.81 231 GLU A C 1
ATOM 1847 O O . GLU A 1 231 ? 50.491 -2.167 -42.286 1.00 81.81 231 GLU A O 1
ATOM 1852 N N . LEU A 1 232 ? 49.465 -1.114 -40.598 1.00 79.75 232 LEU A N 1
ATOM 1853 C CA . LEU A 1 232 ? 50.436 -0.020 -40.508 1.00 79.75 232 LEU A CA 1
ATOM 1854 C C . LEU A 1 232 ? 51.791 -0.486 -39.953 1.00 79.75 232 LEU A C 1
ATOM 1856 O O . LEU A 1 232 ? 52.824 -0.120 -40.512 1.00 79.75 232 LEU A O 1
ATOM 1860 N N . GLU A 1 233 ? 51.798 -1.335 -38.924 1.00 78.88 233 GLU A N 1
ATOM 1861 C CA . GLU A 1 233 ? 53.008 -1.949 -38.355 1.00 78.88 233 GLU A CA 1
ATOM 1862 C C . GLU A 1 233 ? 53.719 -2.857 -39.370 1.00 78.88 233 GLU A C 1
ATOM 1864 O O . GLU A 1 233 ? 54.944 -2.822 -39.498 1.00 78.88 233 GLU A O 1
ATOM 1869 N N . SER A 1 234 ? 52.961 -3.601 -40.182 1.00 70.06 234 SER A N 1
ATOM 1870 C CA . SER A 1 234 ? 53.525 -4.406 -41.276 1.00 70.06 234 SER A CA 1
ATOM 1871 C C . SER A 1 234 ? 54.154 -3.563 -42.398 1.00 70.06 234 SER A C 1
ATOM 1873 O O . SER A 1 234 ? 54.975 -4.061 -43.169 1.00 70.06 234 SER A O 1
ATOM 1875 N N . ARG A 1 235 ? 53.777 -2.279 -42.501 1.00 67.69 235 ARG A N 1
ATOM 1876 C CA . ARG A 1 235 ? 54.224 -1.342 -43.543 1.00 67.69 235 ARG A CA 1
ATOM 1877 C C . ARG A 1 235 ? 55.359 -0.422 -43.108 1.00 67.69 235 ARG A C 1
ATOM 1879 O O . ARG A 1 235 ? 55.925 0.238 -43.976 1.00 67.69 235 ARG A O 1
ATOM 1886 N N . THR A 1 236 ? 55.714 -0.349 -41.823 1.00 54.22 236 THR A N 1
ATOM 1887 C CA . THR A 1 236 ? 56.887 0.420 -41.380 1.00 54.22 236 THR A CA 1
ATOM 1888 C C . THR A 1 236 ? 58.182 -0.259 -41.841 1.00 54.22 236 THR A C 1
ATOM 1890 O O . THR A 1 236 ? 58.504 -1.342 -41.353 1.00 54.22 236 THR A O 1
ATOM 1893 N N . PRO A 1 237 ? 58.971 0.338 -42.758 1.00 56.06 237 PRO A N 1
ATOM 1894 C CA . PRO A 1 237 ? 60.268 -0.214 -43.104 1.00 56.06 237 PRO A CA 1
ATOM 1895 C C . PRO A 1 237 ? 61.236 0.043 -41.947 1.00 56.06 237 PRO A C 1
ATOM 1897 O O . PRO A 1 237 ? 61.339 1.165 -41.450 1.00 56.06 237 PRO A O 1
ATOM 1900 N N . THR A 1 238 ? 61.988 -0.983 -41.542 1.00 53.19 238 THR A N 1
ATOM 1901 C CA . THR A 1 238 ? 63.154 -0.822 -40.665 1.00 53.19 238 THR A CA 1
ATOM 1902 C C . THR A 1 238 ? 64.085 0.224 -41.271 1.00 53.19 238 THR A C 1
ATOM 1904 O O . THR A 1 238 ? 64.742 -0.037 -42.284 1.00 53.19 238 THR A O 1
ATOM 1907 N N . VAL A 1 239 ? 64.147 1.408 -40.661 1.00 52.56 239 VAL A N 1
ATOM 1908 C CA . VAL A 1 239 ? 65.179 2.402 -40.950 1.00 52.56 239 VAL A CA 1
ATOM 1909 C C . VAL A 1 239 ? 66.508 1.763 -40.554 1.00 52.56 239 VAL A C 1
ATOM 1911 O O . VAL A 1 239 ? 66.843 1.679 -39.376 1.00 52.56 239 VAL A O 1
ATOM 1914 N N . LYS A 1 240 ? 67.252 1.244 -41.535 1.00 48.84 240 LYS A N 1
ATOM 1915 C CA . LYS A 1 240 ? 68.642 0.838 -41.322 1.00 48.84 240 LYS A CA 1
ATOM 1916 C C . LYS A 1 240 ? 69.443 2.105 -41.033 1.00 48.84 240 LYS A C 1
ATOM 1918 O O . LYS A 1 240 ? 69.665 2.904 -41.942 1.00 48.84 240 LYS A O 1
ATOM 1923 N N . SER A 1 241 ? 69.857 2.286 -39.781 1.00 47.69 241 SER A N 1
ATOM 1924 C CA . SER A 1 241 ? 70.886 3.261 -39.426 1.00 47.69 241 SER A CA 1
ATOM 1925 C C . SER A 1 241 ? 72.178 2.893 -40.160 1.00 47.69 241 SER A C 1
ATOM 1927 O O . SER A 1 241 ? 72.655 1.763 -40.026 1.00 47.69 241 SER A O 1
ATOM 1929 N N . LYS A 1 242 ? 72.698 3.821 -40.964 1.00 41.59 242 LYS A N 1
ATOM 1930 C CA . LYS A 1 242 ? 74.087 3.793 -41.432 1.00 41.59 242 LYS A CA 1
ATOM 1931 C C . LYS A 1 242 ? 75.000 4.357 -40.357 1.00 41.59 242 LYS A C 1
ATOM 1933 O O . LYS A 1 242 ? 74.538 5.284 -39.656 1.00 41.59 242 LYS A O 1
#

Solvent-accessible surface area (backbone atoms only — not comparable to full-atom values): 14558 Å² total; per-residue (Å²): 133,87,77,80,76,78,83,80,77,78,50,72,69,56,51,51,52,48,61,75,46,48,56,30,41,40,36,34,28,37,80,86,64,51,78,46,75,44,79,43,58,43,46,61,53,99,93,42,81,46,72,82,80,61,90,89,36,70,63,52,55,15,39,76,64,29,46,44,40,34,39,36,38,60,51,102,70,85,88,52,71,50,79,51,70,47,79,58,84,88,77,91,65,62,70,67,44,54,56,48,48,54,53,46,44,72,72,36,68,66,36,63,76,56,49,83,72,44,52,14,73,81,80,62,49,77,33,77,68,91,55,80,86,33,50,57,96,93,41,43,34,42,83,85,49,30,64,56,55,52,50,51,52,56,48,50,58,52,48,55,55,50,49,57,60,50,55,70,71,67,60,94,61,95,45,72,69,56,47,51,52,48,43,53,54,48,53,56,56,47,53,53,55,56,73,73,54,70,84,91,58,86,42,74,68,48,52,57,48,51,53,49,54,53,50,52,51,50,52,42,50,50,54,50,50,50,52,52,50,54,55,51,63,74,64,59,74,83,80,76,83,127

pLDDT: mean 76.42, std 16.23, range [30.72, 98.12]

Mean predicted aligned error: 17.48 Å

Sequence (242 aa):
MKGSVDEVSLTEKEIRFLEQNELCRFATASKKGEPHVVPVSYVWHEGSPYIVTDYGTRKLKNLRENPHAAILVDTAGTQKLLLISGPVSIIEKGEEYRKLYKIFHAKLDWVKRDPWTDFCSRCGKTISLIDPLLELKGLRFCEDCYPDVKREHAAASISDKMDRKNRAAFADDESDENLRGSIIKGKQALAAKENEFKWDNPSLSLIASALRILTDQNKIMMKQNELILRELESRTPTVKSK

Secondary structure (DSSP, 8-state):
--------PPPHHHHHHHHH--EEEEEEE-TT--EEEEEEEEEEETTEEEE---TT-HHHHHHHH--EEEEEEE-SSSSSEEEEEEE-----SSHHHHHHHHHHHHH-HHHHHS---EE-TTT--EESS--GGGEETTEE--TTTHHHHHHHHHHHHHHHHHHHHHHGGGS---SHHHHHHHHHHHHHHHHHHHHH--TT---HHHHHHHHHHHHHHHHHHHHHHHHHHHHHHHH-------

Radius of gyration: 30.52 Å; Cα contacts (8 Å, |Δi|>4): 213; chains: 1; bounding box: 93×34×70 Å

Foldseek 3Di:
DPDPPPPDDDDPVVLVLQQPDFKKWKWFAALVRHIDTDIFTWHDDPNDIDTDDDPPDPRVNRCVRPQKMKIWDDDPDDPDIDIDIDGHDDDDDDDVVLVVLVVCCVPPPVCVVPPPWDAALAPRDTDRDPDPVQDDPRGGHDPVCSVVVVVVVVVVVVVVVVVVVCVVLPPDDPDLVSLVVVLVVLVVVLVVLVVVQDPPGDRVVSVVSVVVSVVSVVVSVVSVVVSVVVVVVVPDDPPPDD

Nearest PDB structures (foldseek):
  3tgv-assembly2_D  TM=8.491E-01  e=4.133E-06  Vibrio cholerae O395
  1rfe-assembly1_A  TM=7.856E-01  e=1.825E-04  Mycobacterium tuberculosis H37Rv
  3f7e-assembly1_B  TM=7.561E-01  e=9.569E-04  Mycolicibacterium smegmatis
  2i02-assembly1_A  TM=7.257E-01  e=1.213E-03  Nostoc punctiforme PCC 73102
  3ec6-assembly1_A-2  TM=8.176E-01  e=2.467E-03  Bacillus anthracis

=== Feature glossary ===
The features interleaved in this record are:

— What the protein is —

Sequence gives the chain of amino acids in standard one-letter code (A=alanine, C=cysteine, …, Y=tyrosine), read N→C. It is the only feature that is directly encoded by the gene; all structural features are derived from the folded form of this sequence.

Database cross-references. InterPro integrates a dozen domain/family signature databases into unified entries with residue-range hits. GO terms attach function/process/location labels with evidence codes. CATH codes position the fold in a four-level structural taxonomy. Organism is the NCBI-taxonomy species name.

— Where its atoms are —

Atomic coordinates in PDBx/mmCIF format — the same representation the Protein Data Bank distributes. Each line of the _atom_site loop places one backbone atom in Cartesian space (units: ångströms, origin: arbitrary).

The six renders are orthographic views along the three Cartesian axes in both directions. Representation (cartoon, sticks, or surface) and color scheme (sequence-rainbow or by-chain) vary across proteins so the training set covers all the common visualization conventions.

— Local backbone conformation —

Eight-state secondary structure (DSSP): H is the canonical α-helix, G the tighter 3₁₀-helix, I the wider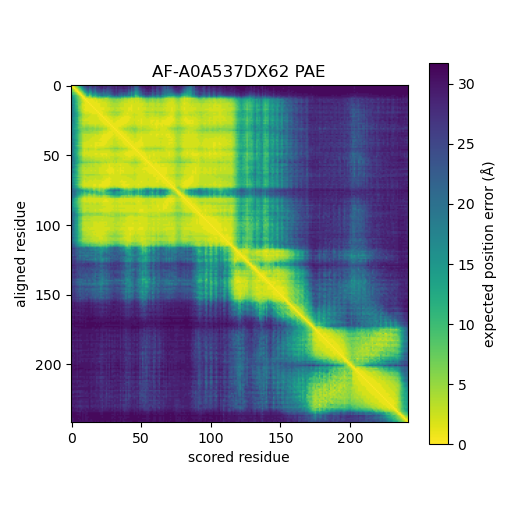 π-helix; E/B are β-structure, T and S are turns and bends, and '-' is everything else. DSSP derives these from the pattern of main-chain N–H···O=C hydrogen bonds, not from the sequence.

P-SEA three-state annotation labels each residue as helix, strand, or coil based purely on the geometry of the Cα trace. It serves as a fallback when the full backbone (and thus DSSP) is unavailable.

The φ/ψ torsion pair specifies the backbone conformation at each residue. φ rotates about the N–Cα bond, ψ about the Cα–C bond. Steric clashes forbid most of the (φ, ψ) plane — the allowed regions (α-helix basin, β-sheet basin, left-handed helix) are the Ramachandran-allowed regions.

— Global shape and packing —

The geometric summary reports three shape descriptors. Rg (radius of gyration) measures how spread out the Cα atoms are about their centre of mass; compact globular proteins have small Rg, elongated or unfolded ones large. Cα contacts (<8 Å, |i−j|>4) count long-range residue pairs in spatial proximity — high for tightly packed folds, near zero for rods or random coil. The bounding-box extents give the protein's footprint along x, y, z in Å.

Solvent-accessible surface area (SASA) is the area in Å² traced out by the centre of a 1.4 Å probe sphere (a water molecule) rolled over the protein's van der Waals surface (Shrake–Rupley / Lee–Richards construction). Buried residues have near-zero SASA; fully exposed residues can exceed 200 Å². The total SASA scales roughly with the number of surface residues.

The contact map is a binary N×N matrix image: pixel (i, j) is dark where Cα_i and Cα_j are within 8 Å and |i−j|>4. Because the |i−j|>4 filter removes local helical contacts, off-diagonal stripes parallel to the main diagonal indicate parallel β-sheets; stripes perpendicular to it indicate antiparallel β-sheets. The Ramachandran plot scatters every residue's (φ, ψ) pair against the sterically allowed regions. The PAE heatmap renders the predicted-aligned-error matrix.

— Structural neighborhood —

3Di is Foldseek's structural alphabet. Each residue is assigned one of twenty discrete states based on how its Cα sits relative to its spatial (not sequential) neighbors. Aligning 3Di strings finds structural homologs roughly as well as full 3D superposition, but orders of magnitude faster.

Nearest PDB neighbors are the top structural matches found by Foldseek when searching this structure against the entire Protein Data Bank. Each hit reports a TM-score (0 to 1; >0.5 almost always implies the same fold) and an E-value. These are *structural* homologs — they may share no detectable sequence similarity.

— Confidence and disorder —

For AlphaFold models, the B-factor field carries pLDDT — the model's own estimate of local accuracy on a 0–100 scale. Regions with pLDDT<50 should be treated as essentially unmodeled; they often correspond to intrinsically disordered segments.

Crystallographic B-factors measure how much each atom's electron density is smeared out, in Å². They rise in mobile loops and surface residues and fall in the buried interior. In AlphaFold models this column is repurposed to hold pLDDT instead.

Predicted aligned error is AlphaFold's pairwise confidence. Unlike pLDDT (per-residue), PAE is per-residue-pair and captures whether two parts of the structure are correctly placed relative to each other. Units are ångströms of expected positional error.